Protein AF-A0A5C7P0Y1-F1 (afdb_monomer_lite)

Radius of gyration: 33.65 Å; chains: 1; bounding box: 79×61×98 Å

Secondary structure (DSSP, 8-state):
--TTTTSS--S-HHHHHHHHHHHHHHHHHHTTS-PPTTHHHHHHHHHGGGHHHHHHHHHHHHS----S----PPPPPPPPPPPPHHHHHHHHHHHHTT------SS---HHHHHHHHHHHHHTT--------HHHHHHHHHHHHHHHHHTT-------------------------TTSSHHHHHHHHHHHHHH-S-GGG--GGGS-HHHHHHHHHHHHHHHHHHHHH-S-GGG--GGGS-HHHHHHHHHHHHHHHHHHHHH-S-GGG--GGGS-HHHHHHHHHHHHHHHHHHHHH-S-GGG--GGGS-HHHHHHHHHHHHHHHT-

pLDDT: mean 73.37, std 21.4, range [29.55, 98.5]

Foldseek 3Di:
DPPPVPPPCPQDPVNVVLVVLVVVVVCVVCVPVPDPVCNVVVVCVVCVVCVVVVVVVVVVVPPDPPPDDDDDDDDDDDDDDDAAPLLLLQCVLLVVVVQQLDHSRRDDDPSVLRSQLVVCVVVVHDSPSDRDPVSSVVSVVVVVVVVVVVVDDDDDDDDDDDDDDDDDDDDDDDDDPPDPLVVVLVVLLVVLLVPSNVVSRDLVSHDPVSNVNSLVSVLVVLLVVLLVPPCVVSRPLVSYDPVSNVNSLVSVLVVLLVVLQVVPCVVSRDLVSYDPVSNVNSLVSVLVVLLVVLLVPPCPVSRDLVSYDPVSNVNSVVSVVVVVVD

Sequence (326 aa):
MEGAKAALNNYSDSDVDRFNAMVADYNSRCGSFRYRSGALESARRDVEPYRGQLQVEGRSRFVRSPSTGSLSAPAPAPARPAPDATVQAIQRKLNELGYDAGSADGLMGTKTSSAILAFQRDSGLSPDGRASADLLAKLNSAATSIATSNRSKPSRSELSFPNVGSPAPVALPSQNTQSSSSTRDAENFRTCISGDYPSLCKHNLLTPNEAAQVAAAERRANFQTCISGDYPSLCKHHLLTSNEATQVAAAERRANFQTCISGDYPSLCKHNLLTPSEATQVAAAERRANFQTCISGDYPSLCKHSLLNAEEAARVAEAERRARSR

Structure (mmCIF, N/CA/C/O backbone):
data_AF-A0A5C7P0Y1-F1
#
_entry.id   AF-A0A5C7P0Y1-F1
#
loop_
_atom_site.group_PDB
_atom_site.id
_atom_site.type_symbol
_atom_site.label_atom_id
_atom_site.label_alt_id
_atom_site.label_comp_id
_atom_site.label_asym_id
_atom_site.label_entity_id
_atom_site.label_seq_id
_atom_site.pdbx_PDB_ins_code
_atom_site.Cartn_x
_atom_site.Cartn_y
_atom_site.Cartn_z
_atom_site.occupancy
_atom_site.B_iso_or_equiv
_atom_site.auth_seq_id
_atom_site.auth_comp_id
_atom_site.auth_asym_id
_atom_site.auth_atom_id
_atom_site.pdbx_PDB_model_num
ATOM 1 N N . MET A 1 1 ? 12.475 -5.171 52.470 1.00 39.84 1 MET A N 1
ATOM 2 C CA . MET A 1 1 ? 13.361 -5.024 51.295 1.00 39.84 1 MET A CA 1
ATOM 3 C C . MET A 1 1 ? 12.502 -5.024 50.037 1.00 39.84 1 MET A C 1
ATOM 5 O O . MET A 1 1 ? 12.267 -6.069 49.450 1.00 39.84 1 MET A O 1
ATOM 9 N N . GLU A 1 2 ? 11.970 -3.856 49.675 1.00 41.47 2 GLU A N 1
ATOM 10 C CA . GLU A 1 2 ? 11.059 -3.652 48.533 1.00 41.47 2 GLU A CA 1
ATOM 11 C C . GLU A 1 2 ? 11.775 -3.396 47.192 1.00 41.47 2 GLU A C 1
ATOM 13 O O . GLU A 1 2 ? 11.127 -3.305 46.158 1.00 41.47 2 GLU A O 1
ATOM 18 N N . GLY A 1 3 ? 13.110 -3.324 47.165 1.00 36.69 3 GLY A N 1
ATOM 19 C CA . GLY A 1 3 ? 13.862 -2.923 45.967 1.00 36.69 3 GLY A CA 1
ATOM 20 C C . GLY A 1 3 ? 14.055 -3.997 44.885 1.00 36.69 3 GLY A C 1
ATOM 21 O O . GLY A 1 3 ? 14.458 -3.664 43.778 1.00 36.69 3 GLY A O 1
ATOM 22 N N . ALA A 1 4 ? 13.774 -5.276 45.164 1.00 37.19 4 ALA A N 1
ATOM 23 C CA . ALA A 1 4 ? 14.097 -6.379 44.243 1.00 37.19 4 ALA A CA 1
ATOM 24 C C . ALA A 1 4 ? 12.921 -6.848 43.361 1.00 37.19 4 ALA A C 1
ATOM 26 O O . ALA A 1 4 ? 13.127 -7.615 42.424 1.00 37.19 4 ALA A O 1
ATOM 27 N N . LYS A 1 5 ? 11.693 -6.372 43.615 1.00 35.91 5 LYS A N 1
ATOM 28 C CA . LYS A 1 5 ? 10.516 -6.693 42.783 1.00 35.91 5 LYS A CA 1
ATOM 29 C C . LYS A 1 5 ? 10.527 -5.973 41.427 1.00 35.91 5 LYS A C 1
ATOM 31 O O . LYS A 1 5 ? 9.889 -6.444 40.495 1.00 35.91 5 LYS A O 1
ATOM 36 N N . ALA A 1 6 ? 11.270 -4.871 41.309 1.00 36.69 6 ALA A N 1
ATOM 37 C CA . ALA A 1 6 ? 11.279 -4.011 40.125 1.00 36.69 6 ALA A CA 1
ATOM 38 C C . ALA A 1 6 ? 12.304 -4.410 39.042 1.00 36.69 6 ALA A C 1
ATOM 40 O O . ALA A 1 6 ? 12.283 -3.835 37.963 1.00 36.69 6 ALA A O 1
ATOM 41 N N . ALA A 1 7 ? 13.198 -5.374 39.299 1.00 39.84 7 ALA A N 1
ATOM 42 C CA . ALA A 1 7 ? 14.328 -5.659 38.402 1.00 39.84 7 ALA A CA 1
ATOM 43 C C . ALA A 1 7 ? 14.262 -7.015 37.668 1.00 39.84 7 ALA A C 1
ATOM 45 O O . ALA A 1 7 ? 15.112 -7.283 36.823 1.00 39.84 7 ALA A O 1
ATOM 46 N N . LEU A 1 8 ? 13.277 -7.875 37.965 1.00 42.25 8 LEU A N 1
ATOM 47 C CA . LEU A 1 8 ? 13.172 -9.229 37.386 1.00 42.25 8 LEU A CA 1
ATOM 48 C C . LEU A 1 8 ? 12.006 -9.430 36.405 1.00 42.25 8 LEU A C 1
ATOM 50 O O . LEU A 1 8 ? 11.985 -10.443 35.717 1.00 42.25 8 LEU A O 1
ATOM 54 N N . ASN A 1 9 ? 11.115 -8.447 36.256 1.00 40.16 9 ASN A N 1
ATOM 55 C CA . ASN A 1 9 ? 10.092 -8.406 35.208 1.00 40.16 9 ASN A CA 1
ATOM 56 C C . ASN A 1 9 ? 10.184 -7.065 34.476 1.00 40.16 9 ASN A C 1
ATOM 58 O O . ASN A 1 9 ? 9.380 -6.167 34.690 1.00 40.16 9 ASN A O 1
ATOM 62 N N . ASN A 1 10 ? 11.188 -6.927 33.609 1.00 41.56 10 ASN A N 1
ATOM 63 C CA . ASN A 1 10 ? 11.285 -5.782 32.695 1.00 41.56 10 ASN A CA 1
ATOM 64 C C . ASN A 1 10 ? 10.446 -5.960 31.418 1.00 41.56 10 ASN A C 1
ATOM 66 O O . ASN A 1 10 ? 10.662 -5.266 30.429 1.00 41.56 10 ASN A O 1
ATOM 70 N N . TYR A 1 11 ? 9.479 -6.874 31.441 1.00 41.75 11 TYR A N 1
ATOM 71 C CA . TYR A 1 11 ? 8.297 -6.736 30.610 1.00 41.75 11 TYR A CA 1
ATOM 72 C C . TYR A 1 11 ? 7.195 -6.260 31.542 1.00 41.75 11 TYR A C 1
ATOM 74 O O . TYR A 1 11 ? 6.874 -6.955 32.506 1.00 41.75 11 TYR A O 1
ATOM 82 N N . SER A 1 12 ? 6.651 -5.069 31.289 1.00 44.78 12 SER A N 1
ATOM 83 C CA . SER A 1 12 ? 5.375 -4.715 31.898 1.00 44.78 12 SER A CA 1
ATOM 84 C C . SER A 1 12 ? 4.384 -5.816 31.518 1.00 44.78 12 SER A C 1
ATOM 86 O O . SER A 1 12 ? 4.379 -6.241 30.361 1.00 44.78 12 SER A O 1
ATOM 88 N N . ASP A 1 13 ? 3.549 -6.289 32.445 1.00 47.31 13 ASP A N 1
ATOM 89 C CA . ASP A 1 13 ? 2.465 -7.233 32.119 1.00 47.31 13 ASP A CA 1
ATOM 90 C C . ASP A 1 13 ? 1.646 -6.700 30.922 1.00 47.31 13 ASP A C 1
ATOM 92 O O . ASP A 1 13 ? 1.273 -7.454 30.027 1.00 47.31 13 ASP A O 1
ATOM 96 N N . SER A 1 14 ? 1.531 -5.368 30.806 1.00 44.19 14 SER A N 1
ATOM 97 C CA . SER A 1 14 ? 0.943 -4.692 29.647 1.00 44.19 14 SER A CA 1
ATOM 98 C C . SER A 1 14 ? 1.699 -4.894 28.331 1.00 44.19 14 SER A C 1
ATOM 100 O O . SER A 1 14 ? 1.069 -4.902 27.285 1.00 44.19 14 SER A O 1
ATOM 102 N N . ASP A 1 15 ? 3.027 -5.018 28.337 1.00 40.16 15 ASP A N 1
ATOM 103 C CA . ASP A 1 15 ? 3.841 -5.240 27.133 1.00 40.16 15 ASP A CA 1
ATOM 104 C C . ASP A 1 15 ? 3.735 -6.688 26.643 1.00 40.16 15 ASP A C 1
ATOM 106 O O . ASP A 1 15 ? 3.740 -6.938 25.435 1.00 40.16 15 ASP A O 1
ATOM 110 N N . VAL A 1 16 ? 3.593 -7.639 27.571 1.00 47.91 16 VAL A N 1
ATOM 111 C CA . VAL A 1 16 ? 3.328 -9.049 27.254 1.00 47.91 16 VAL A CA 1
ATOM 112 C C . VAL A 1 16 ? 1.905 -9.215 26.727 1.00 47.91 16 VAL A C 1
ATOM 114 O O . VAL A 1 16 ? 1.711 -9.843 25.685 1.00 47.91 16 VAL A O 1
ATOM 117 N N . ASP A 1 17 ? 0.924 -8.594 27.380 1.00 47.97 17 ASP A N 1
ATOM 118 C CA . ASP A 1 17 ? -0.467 -8.563 26.919 1.00 47.97 17 ASP A CA 1
ATOM 119 C C . ASP A 1 17 ? -0.583 -7.877 25.552 1.00 47.97 17 ASP A C 1
ATOM 121 O O . ASP A 1 17 ? -1.250 -8.387 24.651 1.00 47.97 17 ASP A O 1
ATOM 125 N N . ARG A 1 18 ? 0.157 -6.782 25.341 1.00 47.03 18 ARG A N 1
ATOM 126 C CA . ARG A 1 18 ? 0.281 -6.081 24.056 1.00 47.03 18 ARG A CA 1
ATOM 127 C C . ARG A 1 18 ? 0.883 -6.969 22.970 1.00 47.03 18 ARG A C 1
ATOM 129 O O . ARG A 1 18 ? 0.364 -6.999 21.856 1.00 47.03 18 ARG A O 1
ATOM 136 N N . PHE A 1 19 ? 1.953 -7.706 23.267 1.00 52.69 19 PHE A N 1
ATOM 137 C CA . PHE A 1 19 ? 2.551 -8.645 22.316 1.00 52.69 19 PHE A CA 1
ATOM 138 C C . PHE A 1 19 ? 1.577 -9.771 21.953 1.00 52.69 19 PHE A C 1
ATOM 140 O O . PHE A 1 19 ? 1.364 -10.053 20.774 1.00 52.69 19 PHE A O 1
ATOM 147 N N . ASN A 1 20 ? 0.927 -10.368 22.950 1.00 54.00 20 ASN A N 1
ATOM 148 C CA . ASN A 1 20 ? -0.022 -11.457 22.742 1.00 54.00 20 ASN A CA 1
ATOM 149 C C . ASN A 1 20 ? -1.279 -10.999 21.989 1.00 54.00 20 ASN A C 1
ATOM 151 O O . ASN A 1 20 ? -1.767 -11.730 21.128 1.00 54.00 20 ASN A O 1
ATOM 155 N N . ALA A 1 21 ? -1.763 -9.781 22.241 1.00 51.19 21 ALA A N 1
ATOM 156 C CA . ALA A 1 21 ? -2.868 -9.181 21.499 1.00 51.19 21 ALA A CA 1
ATOM 157 C C . ALA A 1 21 ? -2.499 -8.916 20.029 1.00 51.19 21 ALA A C 1
ATOM 159 O O . ALA A 1 21 ? -3.284 -9.246 19.142 1.00 51.19 21 ALA A O 1
ATOM 160 N N . MET A 1 22 ? -1.289 -8.410 19.748 1.00 53.12 22 MET A N 1
ATOM 161 C CA . MET A 1 22 ? -0.796 -8.243 18.370 1.00 53.12 22 MET A CA 1
ATOM 162 C C . MET A 1 22 ? -0.675 -9.584 17.636 1.00 53.12 22 MET A C 1
ATOM 164 O O . MET A 1 22 ? -1.054 -9.693 16.471 1.00 53.12 22 MET A O 1
ATOM 168 N N . VAL A 1 23 ? -0.182 -10.622 18.317 1.00 60.75 23 VAL A N 1
ATOM 169 C CA . VAL A 1 23 ? -0.092 -11.979 17.759 1.00 60.75 23 VAL A CA 1
ATOM 170 C C . VAL A 1 23 ? -1.484 -12.563 17.502 1.00 60.75 23 VAL A C 1
ATOM 172 O O . VAL A 1 23 ? -1.702 -13.185 16.464 1.00 60.75 23 VAL A O 1
ATOM 175 N N . ALA A 1 24 ? -2.443 -12.349 18.405 1.00 55.38 24 ALA A N 1
ATOM 176 C CA . ALA A 1 24 ? -3.821 -12.799 18.234 1.00 55.38 24 ALA A CA 1
ATOM 177 C C . ALA A 1 24 ? -4.530 -12.080 17.072 1.00 55.38 24 ALA A C 1
ATOM 179 O O . ALA A 1 24 ? -5.175 -12.748 16.265 1.00 55.38 24 ALA A O 1
ATOM 180 N N . ASP A 1 25 ? -4.362 -10.758 16.935 1.00 52.97 25 ASP A N 1
ATOM 181 C CA . ASP A 1 25 ? -4.873 -9.982 15.794 1.00 52.97 25 ASP A CA 1
ATOM 182 C C . ASP A 1 25 ? -4.285 -10.497 14.476 1.00 52.97 25 ASP A C 1
ATOM 184 O O . ASP A 1 25 ? -5.031 -10.858 13.560 1.00 52.97 25 ASP A O 1
ATOM 188 N N . TYR A 1 26 ? -2.957 -10.632 14.410 1.00 59.91 26 TYR A N 1
ATOM 189 C CA . TYR A 1 26 ? -2.261 -11.178 13.248 1.00 59.91 26 TYR A CA 1
ATOM 190 C C . TYR A 1 26 ? -2.783 -12.575 12.881 1.00 59.91 26 TYR A C 1
ATOM 192 O O . TYR A 1 26 ? -3.159 -12.818 11.735 1.00 59.91 26 TYR A O 1
ATOM 200 N N . ASN A 1 27 ? -2.898 -13.477 13.859 1.00 58.44 27 ASN A N 1
ATOM 201 C CA . ASN A 1 27 ? -3.408 -14.832 13.648 1.00 58.44 27 ASN A CA 1
ATOM 202 C C . ASN A 1 27 ? -4.880 -14.849 13.212 1.00 58.44 27 ASN A C 1
ATOM 204 O O . ASN A 1 27 ? -5.247 -15.658 12.361 1.00 58.44 27 ASN A O 1
ATOM 208 N N . SER A 1 28 ? -5.719 -13.950 13.736 1.00 60.22 28 SER A N 1
ATOM 209 C CA . SER A 1 28 ? -7.127 -13.837 13.331 1.00 60.22 28 SER A CA 1
ATOM 210 C C . SER A 1 28 ? -7.269 -13.399 11.868 1.00 60.22 28 SER A C 1
ATOM 212 O O . SER A 1 28 ? -8.116 -13.913 11.138 1.00 60.22 28 SER A O 1
ATOM 214 N N . ARG A 1 29 ? -6.372 -12.520 11.407 1.00 58.44 29 ARG A N 1
ATOM 215 C CA . ARG A 1 29 ? -6.322 -12.007 10.031 1.00 58.44 29 ARG A CA 1
ATOM 216 C C . ARG A 1 29 ? -5.666 -12.987 9.061 1.00 58.44 29 ARG A C 1
ATOM 218 O O . ARG A 1 29 ? -6.045 -13.048 7.895 1.00 58.44 29 ARG A O 1
ATOM 225 N N . CYS A 1 30 ? -4.722 -13.794 9.538 1.00 53.97 30 CYS A N 1
ATOM 226 C CA . CYS A 1 30 ? -4.142 -14.903 8.783 1.00 53.97 30 CYS A CA 1
ATOM 227 C C . CYS A 1 30 ? -5.030 -16.158 8.770 1.00 53.97 30 CYS A C 1
ATOM 229 O O . CYS A 1 30 ? -4.814 -17.028 7.931 1.00 53.97 30 CYS A O 1
ATOM 231 N N . GLY A 1 31 ? -6.048 -16.255 9.632 1.00 50.56 31 GLY A N 1
ATOM 232 C CA . GLY A 1 31 ? -6.969 -17.397 9.688 1.00 50.56 31 GLY A CA 1
ATOM 233 C C . GLY A 1 31 ? -7.805 -17.598 8.416 1.00 50.56 31 GLY A C 1
ATOM 234 O O . GLY A 1 31 ? -8.231 -18.717 8.135 1.00 50.56 31 GLY A O 1
ATOM 235 N N . SER A 1 32 ? -7.998 -16.546 7.608 1.00 47.28 32 SER A N 1
ATOM 236 C CA . SER A 1 32 ? -8.664 -16.620 6.298 1.00 47.28 32 SER A CA 1
ATOM 237 C C . SER A 1 32 ? -7.714 -16.927 5.137 1.00 47.28 32 SER A C 1
ATOM 239 O O . SER A 1 32 ? -8.175 -17.254 4.041 1.00 47.28 32 SER A O 1
ATOM 241 N N . PHE A 1 33 ? -6.395 -16.843 5.343 1.00 45.28 33 PHE A N 1
ATOM 242 C CA . PHE A 1 33 ? -5.435 -17.331 4.361 1.00 45.28 33 PHE A CA 1
ATOM 243 C C . PHE A 1 33 ? -5.471 -18.855 4.401 1.00 45.28 33 PHE A C 1
ATOM 245 O O . PHE A 1 33 ? -4.914 -19.495 5.291 1.00 45.28 33 PHE A O 1
ATOM 252 N N . ARG A 1 34 ? -6.150 -19.458 3.419 1.00 48.16 34 ARG A N 1
ATOM 253 C CA . ARG A 1 34 ? -6.059 -20.896 3.161 1.00 48.16 34 ARG A CA 1
ATOM 254 C C . ARG A 1 34 ? -4.640 -21.232 2.716 1.00 48.16 34 ARG A C 1
ATOM 256 O O . ARG A 1 34 ? -4.348 -21.341 1.528 1.00 48.16 34 ARG A O 1
ATOM 263 N N . TYR A 1 35 ? -3.753 -21.407 3.686 1.00 51.00 35 TYR A N 1
ATOM 264 C CA . TYR A 1 35 ? -2.530 -22.166 3.514 1.00 51.00 35 TYR A CA 1
ATOM 265 C C . TYR A 1 35 ? -2.917 -23.496 2.861 1.00 51.00 35 TYR A C 1
ATOM 267 O O . TYR A 1 35 ? -3.795 -24.200 3.367 1.00 51.00 35 TYR A O 1
ATOM 275 N N . ARG A 1 36 ? -2.325 -23.822 1.701 1.00 52.50 36 ARG A N 1
ATOM 276 C CA . ARG A 1 36 ? -2.505 -25.153 1.095 1.00 52.50 36 ARG A CA 1
ATOM 277 C C . ARG A 1 36 ? -2.233 -26.190 2.184 1.00 52.50 36 ARG A C 1
ATOM 279 O O . ARG A 1 36 ? -1.336 -25.978 3.002 1.00 52.50 36 ARG A O 1
ATOM 286 N N . SER A 1 37 ? -2.996 -27.280 2.220 1.00 51.81 37 SER A N 1
ATOM 287 C CA . SER A 1 37 ? -2.763 -28.368 3.175 1.00 51.81 37 SER A CA 1
ATOM 288 C C . SER A 1 37 ? -1.272 -28.733 3.189 1.00 51.81 37 SER A C 1
ATOM 290 O O . SER A 1 37 ? -0.722 -29.085 2.147 1.00 51.81 37 SER A O 1
ATOM 292 N N . GLY A 1 38 ? -0.615 -28.582 4.343 1.00 57.50 38 GLY A N 1
ATOM 293 C CA . GLY A 1 38 ? 0.825 -28.820 4.508 1.00 57.50 38 GLY A CA 1
ATOM 294 C C . GLY A 1 38 ? 1.732 -27.582 4.461 1.00 57.50 38 GLY A C 1
ATOM 295 O O . GLY A 1 38 ? 2.898 -27.699 4.817 1.00 57.50 38 GLY A O 1
ATOM 296 N N . ALA A 1 39 ? 1.243 -26.387 4.113 1.00 62.25 39 ALA A N 1
ATOM 297 C CA . ALA A 1 39 ? 2.086 -25.185 4.085 1.00 62.25 39 ALA A CA 1
ATOM 298 C C . ALA A 1 39 ? 2.501 -24.707 5.489 1.00 62.25 39 ALA A C 1
ATOM 300 O O . ALA A 1 39 ? 3.587 -24.161 5.633 1.00 62.25 39 ALA A O 1
ATOM 301 N N . LEU A 1 40 ? 1.700 -24.981 6.528 1.00 57.47 40 LEU A N 1
ATOM 302 C CA . LEU A 1 40 ? 2.109 -24.760 7.922 1.00 57.47 40 LEU A CA 1
ATOM 303 C C . LEU A 1 40 ? 3.267 -25.685 8.318 1.00 57.47 40 LEU A C 1
ATOM 305 O O . LEU A 1 40 ? 4.212 -25.241 8.960 1.00 57.47 40 LEU A O 1
ATOM 309 N N . GLU A 1 41 ? 3.234 -26.946 7.884 1.00 66.56 41 GLU A N 1
ATOM 310 C CA . GLU A 1 41 ? 4.322 -27.900 8.126 1.00 66.56 41 GLU A CA 1
ATOM 311 C C . GLU A 1 41 ? 5.560 -27.605 7.267 1.00 66.56 41 GLU A C 1
ATOM 313 O O . GLU A 1 41 ? 6.680 -27.834 7.714 1.00 66.56 41 GLU A O 1
ATOM 318 N N . SER A 1 42 ? 5.387 -27.044 6.065 1.00 64.19 42 SER A N 1
ATOM 319 C CA . SER A 1 42 ? 6.497 -26.518 5.257 1.00 64.19 42 SER A CA 1
ATOM 320 C C . SER A 1 42 ? 7.138 -25.313 5.936 1.00 64.19 42 SER A C 1
ATOM 322 O O . SER A 1 42 ? 8.325 -25.339 6.223 1.00 64.19 42 SER A O 1
ATOM 324 N N . ALA A 1 43 ? 6.342 -24.305 6.300 1.00 67.06 43 ALA A N 1
ATOM 325 C CA . ALA A 1 43 ? 6.833 -23.115 6.985 1.00 67.06 43 ALA A CA 1
ATOM 326 C C . ALA A 1 43 ? 7.506 -23.466 8.318 1.00 67.06 43 ALA A C 1
ATOM 328 O O . ALA A 1 43 ? 8.565 -22.931 8.633 1.00 67.06 43 ALA A O 1
ATOM 329 N N . ARG A 1 44 ? 6.940 -24.409 9.086 1.00 72.56 44 ARG A N 1
ATOM 330 C CA . ARG A 1 44 ? 7.578 -24.923 10.301 1.00 72.56 44 ARG A CA 1
ATOM 331 C C . ARG A 1 44 ? 8.915 -25.576 9.970 1.00 72.56 44 ARG A C 1
ATOM 333 O O . ARG A 1 44 ? 9.898 -25.215 10.594 1.00 72.56 44 ARG A O 1
ATOM 340 N N . ARG A 1 45 ? 8.981 -26.477 8.987 1.00 76.19 45 ARG A N 1
ATOM 341 C CA . ARG A 1 45 ? 10.233 -27.132 8.566 1.00 76.19 45 ARG A CA 1
ATOM 342 C C . ARG A 1 45 ? 11.314 -26.131 8.156 1.00 76.19 45 ARG A C 1
ATOM 344 O O . ARG A 1 45 ? 12.473 -26.338 8.498 1.00 76.19 45 ARG A O 1
ATOM 351 N N . ASP A 1 46 ? 10.927 -25.063 7.471 1.00 67.44 46 ASP A N 1
ATOM 352 C CA . ASP A 1 46 ? 11.854 -24.061 6.945 1.00 67.44 46 ASP A CA 1
ATOM 353 C C . ASP A 1 46 ? 12.342 -23.102 8.044 1.00 67.44 46 ASP A C 1
ATOM 355 O O . ASP A 1 46 ? 13.488 -22.664 8.020 1.00 67.44 46 ASP A O 1
ATOM 359 N N . VAL A 1 47 ? 11.500 -22.800 9.039 1.00 72.50 47 VAL A N 1
ATOM 360 C CA . VAL A 1 47 ? 11.811 -21.858 10.131 1.00 72.50 47 VAL A CA 1
ATOM 361 C C . VAL A 1 47 ? 12.447 -22.546 11.343 1.00 72.50 47 VAL A C 1
ATOM 363 O O . VAL A 1 47 ? 13.272 -21.937 12.028 1.00 72.50 47 VAL A O 1
ATOM 366 N N . GLU A 1 48 ? 12.094 -23.806 11.627 1.00 80.19 48 GLU A N 1
ATOM 367 C CA . GLU A 1 48 ? 12.521 -24.545 12.827 1.00 80.19 48 GLU A CA 1
ATOM 368 C C . GLU A 1 48 ? 14.042 -24.511 13.054 1.00 80.19 48 GLU A C 1
ATOM 370 O O . GLU A 1 48 ? 14.446 -24.181 14.176 1.00 80.19 48 GLU A O 1
ATOM 375 N N . PRO A 1 49 ? 14.889 -24.749 12.028 1.00 89.06 49 PRO A N 1
ATOM 376 C CA . PRO A 1 49 ? 16.343 -24.748 12.190 1.00 89.06 49 PRO A CA 1
ATOM 377 C C . PRO A 1 49 ? 16.907 -23.377 12.583 1.00 89.06 49 PRO A C 1
ATOM 379 O O . PRO A 1 49 ? 17.925 -23.296 13.266 1.00 89.06 49 PRO A O 1
ATOM 382 N N . TYR A 1 50 ? 16.237 -22.295 12.180 1.00 76.25 50 TYR A N 1
ATOM 383 C CA . TYR A 1 50 ? 16.697 -20.918 12.373 1.00 76.25 50 TYR A CA 1
ATOM 384 C C . TYR A 1 50 ? 16.018 -20.210 13.543 1.00 76.25 50 TYR A C 1
ATOM 386 O O . TYR A 1 50 ? 16.350 -19.061 13.837 1.00 76.25 50 TYR A O 1
ATOM 394 N N . ARG A 1 51 ? 15.095 -20.871 14.255 1.00 78.81 51 ARG A N 1
ATOM 395 C CA . ARG A 1 51 ? 14.317 -20.264 15.351 1.00 78.81 51 ARG A CA 1
ATOM 396 C C . ARG A 1 51 ? 15.191 -19.527 16.362 1.00 78.81 51 ARG A C 1
ATOM 398 O O . ARG A 1 51 ? 14.850 -18.417 16.755 1.00 78.81 51 ARG A O 1
ATOM 405 N N . GLY A 1 52 ? 16.313 -20.122 16.769 1.00 79.75 52 GLY A N 1
ATOM 406 C CA . GLY A 1 52 ? 17.236 -19.491 17.714 1.00 79.75 52 GLY A CA 1
ATOM 407 C C . GLY A 1 52 ? 17.863 -18.206 17.164 1.00 79.75 52 GLY A C 1
ATOM 408 O O . GLY A 1 52 ? 17.927 -17.206 17.873 1.00 79.75 52 GLY A O 1
ATOM 409 N N . GLN A 1 53 ? 18.262 -18.200 15.890 1.00 71.50 53 GLN A N 1
ATOM 410 C CA . GLN A 1 53 ? 18.844 -17.026 15.230 1.00 71.50 53 GLN A CA 1
ATOM 411 C C . GLN A 1 53 ? 17.808 -15.914 15.075 1.00 71.50 53 GLN A C 1
ATOM 413 O O . GLN A 1 53 ? 18.079 -14.780 15.452 1.00 71.50 53 GLN A O 1
ATOM 418 N N . LEU A 1 54 ? 16.596 -16.254 14.632 1.00 64.56 54 LEU A N 1
ATOM 419 C CA . LEU A 1 54 ? 15.487 -15.307 14.498 1.00 64.56 54 LEU A CA 1
ATOM 420 C C . LEU A 1 54 ? 15.091 -14.693 15.849 1.00 64.56 54 LEU A C 1
ATOM 422 O O . LEU A 1 54 ? 14.801 -13.501 15.929 1.00 64.56 54 LEU A O 1
ATOM 426 N N . GLN A 1 55 ? 15.122 -15.475 16.933 1.00 72.12 55 GLN A N 1
ATOM 427 C CA . GLN A 1 55 ? 14.896 -14.966 18.289 1.00 72.12 55 GLN A CA 1
ATOM 428 C C . GLN A 1 55 ? 16.000 -14.003 18.739 1.00 72.12 55 GLN A C 1
ATOM 430 O O . GLN A 1 55 ? 15.701 -12.965 19.327 1.00 72.12 55 GLN A O 1
ATOM 435 N N . VAL A 1 56 ? 17.268 -14.325 18.478 1.00 71.81 56 VAL A N 1
ATOM 436 C CA . VAL A 1 56 ? 18.408 -13.456 18.814 1.00 71.81 56 VAL A CA 1
ATOM 437 C C . VAL A 1 56 ? 18.372 -12.166 17.997 1.00 71.81 56 VAL A C 1
ATOM 439 O O . VAL A 1 56 ? 18.503 -11.080 18.558 1.00 71.81 56 VAL A O 1
ATOM 442 N N . GLU A 1 57 ? 18.130 -12.271 16.693 1.00 71.75 57 GLU A N 1
ATOM 443 C CA . GLU A 1 57 ? 18.027 -11.133 15.788 1.00 71.75 57 GLU A CA 1
ATOM 444 C C . GLU A 1 57 ? 16.853 -10.228 16.180 1.00 71.75 57 GLU A C 1
ATOM 446 O O . GLU A 1 57 ? 17.031 -9.023 16.359 1.00 71.75 57 GLU A O 1
ATOM 451 N N . GLY A 1 58 ? 15.674 -10.803 16.435 1.00 63.06 58 GLY A N 1
ATOM 452 C CA . GLY A 1 58 ? 14.524 -10.065 16.953 1.00 63.06 58 GLY A CA 1
ATOM 453 C C . GLY A 1 58 ? 14.846 -9.337 18.260 1.00 63.06 58 GLY A C 1
ATOM 454 O O . GLY A 1 58 ? 14.575 -8.146 18.384 1.00 63.06 58 GLY A O 1
ATOM 455 N N . ARG A 1 59 ? 15.517 -10.000 19.213 1.00 68.19 59 ARG A N 1
ATOM 456 C CA . ARG A 1 59 ? 15.959 -9.360 20.466 1.00 68.19 59 ARG A CA 1
ATOM 457 C C . ARG A 1 59 ? 16.916 -8.196 20.206 1.00 68.19 59 ARG A C 1
ATOM 459 O O . ARG A 1 59 ? 16.730 -7.138 20.794 1.00 68.19 59 ARG A O 1
ATOM 466 N N . SER A 1 60 ? 17.888 -8.347 19.305 1.00 64.12 60 SER A N 1
ATOM 467 C CA . SER A 1 60 ? 18.840 -7.274 18.972 1.00 64.12 60 SER A CA 1
ATOM 468 C C . SER A 1 60 ? 18.198 -6.060 18.293 1.00 64.12 60 SER A C 1
ATOM 470 O O . SER A 1 60 ? 18.646 -4.941 18.517 1.00 64.12 60 SER A O 1
ATOM 472 N N . ARG A 1 61 ? 17.120 -6.251 17.520 1.00 62.72 61 ARG A N 1
ATOM 473 C CA . ARG A 1 61 ? 16.387 -5.157 16.859 1.00 62.72 61 ARG A CA 1
ATOM 474 C C . ARG A 1 61 ? 15.497 -4.361 17.823 1.00 62.72 61 ARG A C 1
ATOM 476 O O . ARG A 1 61 ? 15.190 -3.207 17.543 1.00 62.72 61 ARG A O 1
ATOM 483 N N . PHE A 1 62 ? 15.097 -4.961 18.948 1.00 48.78 62 PHE A N 1
ATOM 484 C CA . PHE A 1 62 ? 14.242 -4.337 19.967 1.00 48.78 62 PHE A CA 1
ATOM 485 C C . PHE A 1 62 ? 14.996 -3.837 21.210 1.00 48.78 62 PHE A C 1
ATOM 487 O O . PHE A 1 62 ? 14.456 -3.022 21.960 1.00 48.78 62 PHE A O 1
ATOM 494 N N . VAL A 1 63 ? 16.249 -4.251 21.428 1.00 52.94 63 VAL A N 1
ATOM 495 C CA . VAL A 1 63 ? 17.136 -3.574 22.383 1.00 52.94 63 VAL A CA 1
ATOM 496 C C . VAL A 1 63 ? 17.561 -2.251 21.751 1.00 52.94 63 VAL A C 1
ATOM 498 O O . VAL A 1 63 ? 18.472 -2.189 20.933 1.00 52.94 63 VAL A O 1
ATOM 501 N N . ARG A 1 64 ? 16.849 -1.182 22.116 1.00 45.06 64 ARG A N 1
ATOM 502 C CA . ARG A 1 64 ? 17.193 0.207 21.799 1.00 45.06 64 ARG A CA 1
ATOM 503 C C . ARG A 1 64 ? 18.686 0.416 22.074 1.00 45.06 64 ARG A C 1
ATOM 505 O O . ARG A 1 64 ? 19.113 0.229 23.213 1.00 45.06 64 ARG A O 1
ATOM 512 N N . SER A 1 65 ? 19.458 0.780 21.046 1.00 40.16 65 SER A N 1
ATOM 513 C CA . SER A 1 65 ? 20.871 1.147 21.183 1.00 40.16 65 SER A CA 1
ATOM 514 C C . SER A 1 65 ? 21.038 2.093 22.374 1.00 40.16 65 SER A C 1
ATOM 516 O O . SER A 1 65 ? 20.444 3.177 22.355 1.00 40.16 65 SER A O 1
ATOM 518 N N . PRO A 1 66 ? 21.808 1.728 23.413 1.00 42.59 66 PRO A N 1
ATOM 519 C CA . PRO A 1 66 ? 22.171 2.678 24.441 1.00 42.59 66 PRO A CA 1
ATOM 520 C C . PRO A 1 66 ? 23.131 3.669 23.796 1.00 42.59 66 PRO A C 1
ATOM 522 O O . PRO A 1 66 ? 24.238 3.315 23.385 1.00 42.59 66 PRO A O 1
ATOM 525 N N . SER A 1 67 ? 22.685 4.913 23.673 1.00 43.62 67 SER A N 1
ATOM 526 C CA . SER A 1 67 ? 23.562 6.050 23.457 1.00 43.62 67 SER A CA 1
ATOM 527 C C . SER A 1 67 ? 24.703 5.980 24.477 1.00 43.62 67 SER A C 1
ATOM 529 O O . SER A 1 67 ? 24.461 5.979 25.679 1.00 43.62 67 SER A O 1
ATOM 531 N N . THR A 1 68 ? 25.923 5.844 23.961 1.00 44.62 68 THR A N 1
ATOM 532 C CA . THR A 1 68 ? 27.227 6.180 24.556 1.00 44.62 68 THR A CA 1
ATOM 533 C C . THR A 1 68 ? 27.251 6.509 26.058 1.00 44.62 68 THR A C 1
ATOM 535 O O . THR A 1 68 ? 26.825 7.591 26.460 1.00 44.62 68 THR A O 1
ATOM 538 N N . GLY A 1 69 ? 27.883 5.651 26.870 1.00 38.19 69 GLY A N 1
ATOM 539 C CA . GLY A 1 69 ? 28.247 6.021 28.242 1.00 38.19 69 GLY A CA 1
ATOM 540 C C . GLY A 1 69 ? 28.830 4.909 29.120 1.00 38.19 69 GLY A C 1
ATOM 541 O O . GLY A 1 69 ? 28.118 4.370 29.949 1.00 38.19 69 GLY A O 1
ATOM 542 N N . SER A 1 70 ? 30.141 4.675 28.978 1.00 35.88 70 SER A N 1
ATOM 543 C CA . SER A 1 70 ? 31.109 4.193 29.990 1.00 35.88 70 SER A CA 1
ATOM 544 C C . SER A 1 70 ? 30.969 2.805 30.659 1.00 35.88 70 SER A C 1
ATOM 546 O O . SER A 1 70 ? 29.901 2.313 30.996 1.00 35.88 70 SER A O 1
ATOM 548 N N . LEU A 1 71 ? 32.137 2.188 30.862 1.00 42.78 71 LEU A N 1
ATOM 549 C CA . LEU A 1 71 ? 32.408 0.802 31.253 1.00 42.78 71 LEU A CA 1
ATOM 550 C C . LEU A 1 71 ? 32.180 0.530 32.753 1.00 42.78 71 LEU A C 1
ATOM 552 O O . LEU A 1 71 ? 32.756 1.205 33.604 1.00 42.78 71 LEU A O 1
ATOM 556 N N . SER A 1 72 ? 31.467 -0.552 33.080 1.00 37.28 72 SER A N 1
ATOM 557 C CA . SER A 1 72 ? 31.742 -1.388 34.262 1.00 37.28 72 SER A CA 1
ATOM 558 C C . SER A 1 72 ? 31.243 -2.822 34.039 1.00 37.28 72 SER A C 1
ATOM 560 O O . SER A 1 72 ? 30.255 -3.045 33.344 1.00 37.28 72 SER A O 1
ATOM 562 N N . ALA A 1 73 ? 32.002 -3.783 34.571 1.00 45.28 73 ALA A N 1
ATOM 563 C CA . ALA A 1 73 ? 31.941 -5.222 34.300 1.00 45.28 73 ALA A CA 1
ATOM 564 C C . ALA A 1 73 ? 30.554 -5.880 34.523 1.00 45.28 73 ALA A C 1
ATOM 566 O O . ALA A 1 73 ? 29.776 -5.405 35.352 1.00 45.28 73 ALA A O 1
ATOM 567 N N . PRO A 1 74 ? 30.244 -6.994 33.823 1.00 38.88 74 PRO A N 1
ATOM 568 C CA . PRO A 1 74 ? 28.938 -7.642 33.902 1.00 38.88 74 PRO A CA 1
ATOM 569 C C . PRO A 1 74 ? 28.717 -8.338 35.253 1.00 38.88 74 PRO A C 1
ATOM 571 O O . PRO A 1 74 ? 29.532 -9.145 35.700 1.00 38.88 74 PRO A O 1
ATOM 574 N N . ALA A 1 75 ? 27.574 -8.046 35.875 1.00 44.53 75 ALA A N 1
ATOM 575 C CA . ALA A 1 75 ? 27.041 -8.792 37.011 1.00 44.53 75 ALA A CA 1
ATOM 576 C C . ALA A 1 75 ? 26.683 -10.244 36.605 1.00 44.53 75 ALA A C 1
ATOM 578 O O . ALA A 1 75 ? 26.342 -10.485 35.442 1.00 44.53 75 ALA A O 1
ATOM 579 N N . PRO A 1 76 ? 26.743 -11.221 37.532 1.00 39.75 76 PRO A N 1
ATOM 580 C CA . PRO A 1 76 ? 26.449 -12.622 37.233 1.00 39.75 76 PRO A CA 1
ATOM 581 C C . PRO A 1 76 ? 24.990 -12.819 36.794 1.00 39.75 76 PRO A C 1
ATOM 583 O O . PRO A 1 76 ? 24.078 -12.159 37.292 1.00 39.75 76 PRO A O 1
ATOM 586 N N . ALA A 1 77 ? 24.782 -13.745 35.853 1.00 43.00 77 ALA A N 1
ATOM 587 C CA . ALA A 1 77 ? 23.471 -14.082 35.303 1.00 43.00 77 ALA A CA 1
ATOM 588 C C . ALA A 1 77 ? 22.466 -14.498 36.403 1.00 43.00 77 ALA A C 1
ATOM 590 O O . ALA A 1 77 ? 22.852 -15.199 37.343 1.00 43.00 77 ALA A O 1
ATOM 591 N N . PRO A 1 78 ? 21.176 -14.121 36.292 1.00 36.00 78 PRO A N 1
ATOM 592 C CA . PRO A 1 78 ? 20.163 -14.521 37.261 1.00 36.00 78 PRO A CA 1
ATOM 593 C C . PRO A 1 78 ? 19.933 -16.039 37.213 1.00 36.00 78 PRO A C 1
ATOM 595 O O . PRO A 1 78 ? 19.803 -16.636 36.142 1.00 36.00 78 PRO A O 1
ATOM 598 N N . ALA A 1 79 ? 19.891 -16.663 38.390 1.00 42.34 79 ALA A N 1
ATOM 599 C CA . ALA A 1 79 ? 19.605 -18.084 38.553 1.00 42.34 79 ALA A CA 1
ATOM 600 C C . ALA A 1 79 ? 18.178 -18.440 38.085 1.00 42.34 79 ALA A C 1
ATOM 602 O O . ALA A 1 79 ? 17.269 -17.611 38.140 1.00 42.34 79 ALA A O 1
ATOM 603 N N . ARG A 1 80 ? 17.989 -19.692 37.634 1.00 41.59 80 ARG A N 1
ATOM 604 C CA . ARG A 1 80 ? 16.687 -20.274 37.247 1.00 41.59 80 ARG A CA 1
ATOM 605 C C . ARG A 1 80 ? 15.600 -19.985 38.306 1.00 41.59 80 ARG A C 1
ATOM 607 O O . ARG A 1 80 ? 15.914 -20.070 39.494 1.00 41.59 80 ARG A O 1
ATOM 614 N N . PRO A 1 81 ? 14.336 -19.732 37.906 1.00 48.41 81 PRO A N 1
ATOM 615 C CA . PRO A 1 81 ? 13.230 -19.579 38.850 1.00 48.41 81 PRO A CA 1
ATOM 616 C C . PRO A 1 81 ? 13.109 -20.817 39.740 1.00 48.41 81 PRO A C 1
ATOM 618 O O . PRO A 1 81 ? 13.125 -21.946 39.241 1.00 48.41 81 PRO A O 1
ATOM 621 N N . ALA A 1 82 ? 13.003 -20.607 41.049 1.00 50.75 82 ALA A N 1
ATOM 622 C CA . ALA A 1 82 ? 12.734 -21.686 41.985 1.00 50.75 82 ALA A CA 1
ATOM 623 C C . ALA A 1 82 ? 11.268 -22.152 41.845 1.00 50.75 82 ALA A C 1
ATOM 625 O O . ALA A 1 82 ? 10.395 -21.308 41.628 1.00 50.75 82 ALA A O 1
ATOM 626 N N . PRO A 1 83 ? 10.982 -23.460 41.977 1.00 62.62 83 PRO A N 1
ATOM 627 C CA . PRO A 1 83 ? 9.618 -23.983 42.041 1.00 62.62 83 PRO A CA 1
ATOM 628 C C . PRO A 1 83 ? 8.783 -23.304 43.137 1.00 62.62 83 PRO A C 1
ATOM 630 O O . PRO A 1 83 ? 9.225 -23.211 44.283 1.00 62.62 83 PRO A O 1
ATOM 633 N N . ASP A 1 84 ? 7.564 -22.876 42.805 1.00 76.69 84 ASP A N 1
ATOM 634 C CA . ASP A 1 84 ? 6.602 -22.312 43.754 1.00 76.69 84 ASP A CA 1
ATOM 635 C C . ASP A 1 84 ? 5.638 -23.404 44.249 1.00 76.69 84 ASP A C 1
ATOM 637 O O . ASP A 1 84 ? 4.925 -24.050 43.473 1.00 76.69 84 ASP A O 1
ATOM 641 N N . ALA A 1 85 ? 5.600 -23.613 45.567 1.00 74.00 85 ALA A N 1
ATOM 642 C CA . ALA A 1 85 ? 4.765 -24.635 46.198 1.00 74.00 85 ALA A CA 1
ATOM 643 C C . ALA A 1 85 ? 3.252 -24.402 45.994 1.00 74.00 85 ALA A C 1
ATOM 645 O O . ALA A 1 85 ? 2.483 -25.363 45.915 1.00 74.00 85 ALA A O 1
ATOM 646 N N . THR A 1 86 ? 2.823 -23.143 45.875 1.00 72.19 86 THR A N 1
ATOM 647 C CA . THR A 1 86 ? 1.431 -22.745 45.616 1.00 72.19 86 THR A CA 1
ATOM 648 C C . THR A 1 86 ? 1.036 -23.103 44.192 1.00 72.19 86 THR A C 1
ATOM 650 O O . THR A 1 86 ? -0.007 -23.722 43.978 1.00 72.19 86 THR A O 1
ATOM 653 N N . VAL A 1 87 ? 1.895 -22.783 43.220 1.00 78.75 87 VAL A N 1
ATOM 654 C CA . VAL A 1 87 ? 1.693 -23.155 41.810 1.00 78.75 87 VAL A CA 1
ATOM 655 C C . VAL A 1 87 ? 1.636 -24.672 41.675 1.00 78.75 87 VAL A C 1
ATOM 657 O O . VAL A 1 87 ? 0.735 -25.203 41.028 1.00 78.75 87 VAL A O 1
ATOM 660 N N . GLN A 1 88 ? 2.521 -25.380 42.375 1.00 82.62 88 GLN A N 1
ATOM 661 C CA . GLN A 1 88 ? 2.543 -26.837 42.373 1.00 82.62 88 GLN A CA 1
ATOM 662 C C . GLN A 1 88 ? 1.244 -27.444 42.923 1.00 82.62 88 GLN A C 1
ATOM 664 O O . GLN A 1 88 ? 0.720 -28.421 42.384 1.00 82.62 88 GLN A O 1
ATOM 669 N N . ALA A 1 89 ? 0.704 -26.871 44.002 1.00 78.94 89 ALA A N 1
ATOM 670 C CA . ALA A 1 89 ? -0.560 -27.306 44.585 1.00 78.94 89 ALA A CA 1
ATOM 671 C C . ALA A 1 89 ? -1.750 -27.043 43.648 1.00 78.94 89 ALA A C 1
ATOM 673 O O . ALA A 1 89 ? -2.613 -27.909 43.503 1.00 78.94 89 ALA A O 1
ATOM 674 N N . ILE A 1 90 ? -1.760 -25.891 42.974 1.00 84.31 90 ILE A N 1
ATOM 675 C CA . ILE A 1 90 ? -2.774 -25.525 41.978 1.00 84.31 90 ILE A CA 1
ATOM 676 C C . ILE A 1 90 ? -2.727 -26.482 40.782 1.00 84.31 90 ILE A C 1
ATOM 678 O O . ILE A 1 90 ? -3.765 -27.013 40.399 1.00 84.31 90 ILE A O 1
ATOM 682 N N . GLN A 1 91 ? -1.541 -26.771 40.239 1.00 88.44 91 GLN A N 1
ATOM 683 C CA . GLN A 1 91 ? -1.356 -27.719 39.132 1.00 88.44 91 GLN A CA 1
ATOM 684 C C . GLN A 1 91 ? -1.902 -29.112 39.478 1.00 88.44 91 GLN A C 1
ATOM 686 O O . GLN A 1 91 ? -2.649 -29.690 38.690 1.00 88.44 91 GLN A O 1
ATOM 691 N N . ARG A 1 92 ? -1.592 -29.636 40.676 1.00 90.19 92 ARG A N 1
ATOM 692 C CA . ARG A 1 92 ? -2.149 -30.920 41.143 1.00 90.19 92 ARG A CA 1
ATOM 693 C C . ARG A 1 92 ? -3.675 -30.885 41.187 1.00 90.19 92 ARG A C 1
ATOM 695 O O . ARG A 1 92 ? -4.312 -31.779 40.641 1.00 90.19 92 ARG A O 1
ATOM 702 N N . LYS A 1 93 ? -4.257 -29.842 41.785 1.00 87.31 93 LYS A N 1
ATOM 703 C CA . LYS A 1 93 ? -5.714 -29.733 41.939 1.00 87.31 93 LYS A CA 1
ATOM 704 C C . LYS A 1 93 ? -6.449 -29.543 40.619 1.00 87.31 93 LYS A C 1
ATOM 706 O O . LYS A 1 93 ? -7.506 -30.130 40.434 1.00 87.31 93 LYS A O 1
ATOM 711 N N . LEU A 1 94 ? -5.891 -28.775 39.692 1.00 88.25 94 LEU A N 1
ATOM 712 C CA . LEU A 1 94 ? -6.451 -28.625 38.351 1.00 88.25 94 LEU A CA 1
ATOM 713 C C . LEU A 1 94 ? -6.461 -29.960 37.601 1.00 88.25 94 LEU A C 1
ATOM 715 O O . LEU A 1 94 ? -7.504 -30.339 37.076 1.00 88.25 94 LEU A O 1
ATOM 719 N N . ASN A 1 95 ? -5.352 -30.706 37.644 1.00 89.00 95 ASN A N 1
ATOM 720 C CA . ASN A 1 95 ? -5.266 -32.029 37.025 1.00 89.00 95 ASN A CA 1
ATOM 721 C C . ASN A 1 95 ? -6.251 -33.029 37.660 1.00 89.00 95 ASN A C 1
ATOM 723 O O . ASN A 1 95 ? -6.890 -33.793 36.942 1.00 89.00 95 ASN A O 1
ATOM 727 N N . GLU A 1 96 ? -6.424 -33.005 38.988 1.00 88.00 96 GLU A N 1
ATOM 728 C CA . GLU A 1 96 ? -7.430 -33.820 39.695 1.00 88.00 96 GLU A CA 1
ATOM 729 C C . GLU A 1 96 ? -8.868 -33.493 39.266 1.00 88.00 96 GLU A C 1
ATOM 731 O O . GLU A 1 96 ? -9.714 -34.382 39.202 1.00 88.00 96 GLU A O 1
ATOM 736 N N . LEU A 1 97 ? -9.144 -32.222 38.961 1.00 83.31 97 LEU A N 1
ATOM 737 C CA . LEU A 1 97 ? -10.441 -31.744 38.482 1.00 83.31 97 LEU A CA 1
ATOM 738 C C . LEU A 1 97 ? -10.624 -31.911 36.960 1.00 83.31 97 LEU A C 1
ATOM 740 O O . LEU A 1 97 ? -11.666 -31.531 36.432 1.00 83.31 97 LEU A O 1
ATOM 744 N N . GLY A 1 98 ? -9.640 -32.487 36.262 1.00 84.44 98 GLY A N 1
ATOM 745 C CA . GLY A 1 98 ? -9.700 -32.781 34.827 1.00 84.44 98 GLY A CA 1
ATOM 746 C C . GLY A 1 98 ? -9.212 -31.661 33.901 1.00 84.44 98 GLY A C 1
ATOM 747 O O . GLY A 1 98 ? -9.339 -31.787 32.685 1.00 84.44 98 GLY A O 1
ATOM 748 N N . TYR A 1 99 ? -8.628 -30.588 34.437 1.00 82.25 99 TYR A N 1
ATOM 749 C CA . TYR A 1 99 ? -8.028 -29.508 33.649 1.00 82.25 99 TYR A CA 1
ATOM 750 C C . TYR A 1 99 ? -6.534 -29.799 33.416 1.00 82.25 99 TYR A C 1
ATOM 752 O O . TYR A 1 99 ? -5.786 -29.896 34.386 1.00 82.25 99 TYR A O 1
ATOM 760 N N . ASP A 1 100 ? -6.078 -29.918 32.156 1.00 84.69 100 ASP A N 1
ATOM 761 C CA . ASP A 1 100 ? -4.661 -30.199 31.819 1.00 84.69 100 ASP A CA 1
ATOM 762 C C . ASP A 1 100 ? -3.749 -29.011 32.166 1.00 84.69 100 ASP A C 1
ATOM 764 O O . ASP A 1 100 ? -3.498 -28.123 31.347 1.00 84.69 100 ASP A O 1
ATOM 768 N N . ALA A 1 101 ? -3.229 -29.009 33.393 1.00 78.69 101 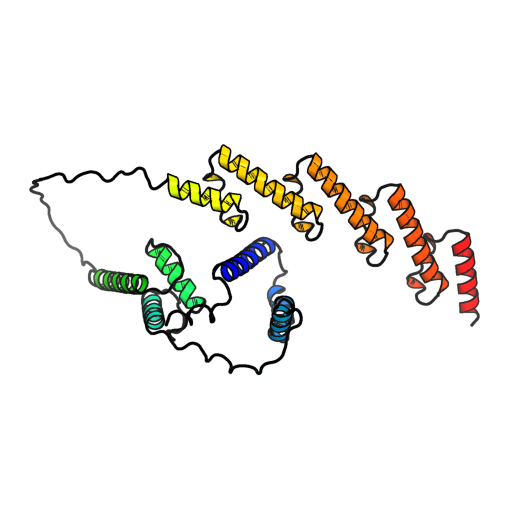ALA A N 1
ATOM 769 C CA . ALA A 1 101 ? -2.274 -28.023 33.882 1.00 78.69 101 ALA A CA 1
ATOM 770 C C . ALA A 1 101 ? -0.811 -28.395 33.578 1.00 78.69 101 ALA A C 1
ATOM 772 O O . ALA A 1 101 ? 0.086 -27.608 33.900 1.00 78.69 101 ALA A O 1
ATOM 773 N N . GLY A 1 102 ? -0.559 -29.549 32.943 1.00 84.00 102 GLY A N 1
ATOM 774 C CA . GLY A 1 102 ? 0.775 -30.115 32.734 1.00 84.00 102 GLY A CA 1
ATOM 775 C C . GLY A 1 102 ? 1.378 -30.756 33.993 1.00 84.00 102 GLY A C 1
ATOM 776 O O . GLY A 1 102 ? 0.668 -31.122 34.931 1.00 84.00 102 GLY A O 1
ATOM 777 N N . SER A 1 103 ? 2.706 -30.918 34.010 1.00 84.06 103 SER A N 1
ATOM 778 C CA . SER A 1 103 ? 3.437 -31.445 35.171 1.00 84.06 103 SER A CA 1
ATOM 779 C C . SER A 1 103 ? 3.321 -30.498 36.365 1.00 84.06 103 SER A C 1
ATOM 781 O O . SER A 1 103 ? 3.511 -29.297 36.218 1.00 84.06 103 SER A O 1
ATOM 783 N N . ALA A 1 104 ? 3.057 -31.037 37.560 1.00 84.62 104 ALA A N 1
ATOM 784 C CA . ALA A 1 104 ? 3.025 -30.254 38.794 1.00 84.62 104 ALA A CA 1
ATOM 785 C C . ALA A 1 104 ? 4.448 -29.966 39.309 1.00 84.62 104 ALA A C 1
ATOM 787 O O . ALA A 1 104 ? 4.889 -30.518 40.322 1.00 84.62 104 ALA A O 1
ATOM 788 N N . ASP A 1 105 ? 5.187 -29.151 38.564 1.00 69.81 105 ASP A N 1
ATOM 789 C CA . ASP A 1 105 ? 6.586 -28.787 38.797 1.00 69.81 105 ASP A CA 1
ATOM 790 C C . ASP A 1 105 ? 6.761 -27.451 39.541 1.00 69.81 105 ASP A C 1
ATOM 792 O O . ASP A 1 105 ? 7.886 -27.073 39.861 1.00 69.81 105 ASP A O 1
ATOM 796 N N . GLY A 1 106 ? 5.663 -26.757 39.859 1.00 65.31 106 GLY A N 1
ATOM 797 C CA . GLY A 1 106 ? 5.681 -25.479 40.570 1.00 65.31 106 GLY A CA 1
ATOM 798 C C . GLY A 1 106 ? 6.055 -24.287 39.692 1.00 65.31 106 GLY A C 1
ATOM 799 O O . GLY A 1 106 ? 6.322 -23.211 40.223 1.00 65.31 106 GLY A O 1
ATOM 800 N N . LEU A 1 107 ? 6.083 -24.453 38.367 1.00 72.31 107 LEU A N 1
ATOM 801 C CA . LEU A 1 107 ? 6.399 -23.390 37.419 1.00 72.31 107 LEU A CA 1
ATOM 802 C C . LEU A 1 107 ? 5.144 -22.916 36.683 1.00 72.31 107 LEU A C 1
ATOM 804 O O . LEU A 1 107 ? 4.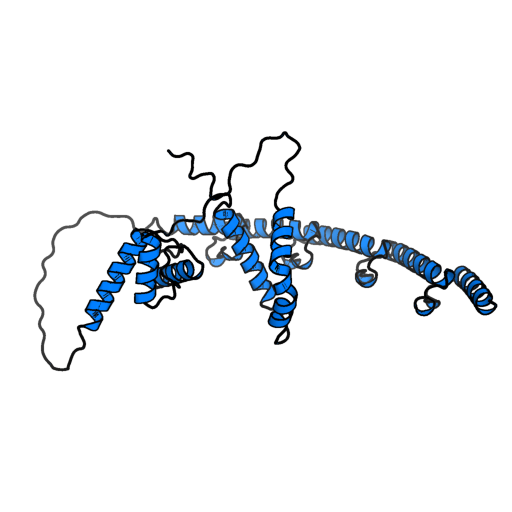348 -23.705 36.179 1.00 72.31 107 LEU A O 1
ATOM 808 N N . MET A 1 108 ? 4.974 -21.598 36.574 1.00 66.88 108 MET A N 1
ATOM 809 C CA . MET A 1 108 ? 3.876 -21.020 35.797 1.00 66.88 108 MET A CA 1
ATOM 810 C C . MET A 1 108 ? 4.149 -21.158 34.297 1.00 66.88 108 MET A C 1
ATOM 812 O O . MET A 1 108 ? 4.859 -20.352 33.700 1.00 66.88 108 MET A O 1
ATOM 816 N N . GLY A 1 109 ? 3.575 -22.201 33.695 1.00 63.34 109 GLY A N 1
ATOM 817 C CA . GLY A 1 109 ? 3.625 -22.468 32.258 1.00 63.34 109 GLY A CA 1
ATOM 818 C C . GLY A 1 109 ? 2.306 -22.182 31.534 1.00 63.34 109 GLY A C 1
ATOM 819 O O . GLY A 1 109 ? 1.255 -21.976 32.143 1.00 63.34 109 GLY A O 1
ATOM 820 N N . THR A 1 110 ? 2.343 -22.236 30.201 1.00 62.69 110 THR A N 1
ATOM 821 C CA . THR A 1 110 ? 1.178 -21.998 29.326 1.00 62.69 110 THR A CA 1
ATOM 822 C C . THR A 1 110 ? 0.023 -22.966 29.589 1.00 62.69 110 THR A C 1
ATOM 824 O O . THR A 1 110 ? -1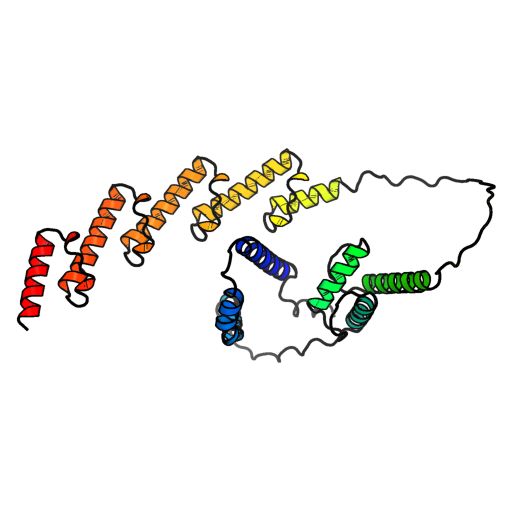.135 -22.546 29.604 1.00 62.69 110 THR A O 1
ATOM 827 N N . LYS A 1 111 ? 0.324 -24.244 29.858 1.00 66.19 111 LYS A N 1
ATOM 828 C CA . LYS A 1 111 ? -0.674 -25.252 30.252 1.00 66.19 111 LYS A CA 1
ATOM 829 C C . LYS A 1 111 ? -1.326 -24.916 31.590 1.00 66.19 111 LYS A C 1
ATOM 831 O O . LYS A 1 111 ? -2.546 -24.893 31.688 1.00 66.19 111 LYS A O 1
ATOM 836 N N . THR A 1 112 ? -0.522 -24.567 32.594 1.00 72.12 112 THR A N 1
ATOM 837 C CA . THR A 1 112 ? -1.011 -24.189 33.926 1.00 72.12 112 THR A CA 1
ATOM 838 C C . THR A 1 112 ? -1.911 -22.955 33.863 1.00 72.12 112 THR A C 1
ATOM 840 O O . THR A 1 112 ? -3.014 -22.991 34.393 1.00 72.12 112 THR A O 1
ATOM 843 N N . SER A 1 113 ? -1.510 -21.900 33.146 1.00 66.25 113 SER A N 1
ATOM 844 C CA . SER A 1 113 ? -2.349 -20.707 32.957 1.00 66.25 113 SER A CA 1
ATOM 845 C C . SER A 1 113 ? -3.652 -21.020 32.205 1.00 66.25 113 SER A C 1
ATOM 847 O O . SER A 1 113 ? -4.726 -20.582 32.615 1.00 66.25 113 SER A O 1
ATOM 849 N N . SER A 1 114 ? -3.595 -21.858 31.163 1.00 67.06 114 SER A N 1
ATOM 850 C CA . SER A 1 114 ? -4.788 -22.278 30.408 1.00 67.06 114 SER A CA 1
ATOM 851 C C . SER A 1 114 ? -5.772 -23.082 31.264 1.00 67.06 114 SER A C 1
ATOM 853 O O . SER A 1 114 ? -6.981 -22.863 31.181 1.00 67.06 114 SER A O 1
ATOM 855 N N . ALA A 1 115 ? -5.263 -23.977 32.113 1.00 74.00 115 ALA A N 1
ATOM 856 C CA . ALA A 1 115 ? -6.067 -24.753 33.051 1.00 74.00 115 ALA A CA 1
ATOM 857 C C . ALA A 1 115 ? -6.718 -23.866 34.124 1.00 74.00 115 ALA A C 1
ATOM 859 O O . ALA A 1 115 ? -7.894 -24.050 34.431 1.00 74.00 115 ALA A O 1
ATOM 860 N N . ILE A 1 116 ? -5.997 -22.858 34.634 1.00 78.69 116 ILE A N 1
ATOM 861 C CA . ILE A 1 116 ? -6.548 -21.859 35.563 1.00 78.69 116 ILE A CA 1
ATOM 862 C C . ILE A 1 116 ? -7.697 -21.091 34.902 1.00 78.69 116 ILE A C 1
ATOM 864 O O . ILE A 1 116 ? -8.777 -20.994 35.480 1.00 78.69 116 ILE A O 1
ATOM 868 N N . LEU A 1 117 ? -7.492 -20.601 33.676 1.00 68.12 117 LEU A N 1
ATOM 869 C CA . LEU A 1 117 ? -8.516 -19.871 32.926 1.00 68.12 117 LEU A CA 1
ATOM 870 C C . LEU A 1 117 ? -9.769 -20.716 32.677 1.00 68.12 117 LEU A C 1
ATOM 872 O O . LEU A 1 117 ? -10.880 -20.193 32.734 1.00 68.12 117 LEU A O 1
ATOM 876 N N . ALA A 1 118 ? -9.598 -22.005 32.376 1.00 72.75 118 ALA A N 1
ATOM 877 C CA . ALA A 1 118 ? -10.710 -22.927 32.181 1.00 72.75 118 ALA A CA 1
ATOM 878 C C . ALA A 1 118 ? -11.492 -23.139 33.485 1.00 72.75 118 ALA A C 1
ATOM 880 O O . ALA A 1 118 ? -12.694 -22.901 33.514 1.00 72.75 118 ALA A O 1
ATOM 881 N N . PHE A 1 119 ? -10.805 -23.453 34.585 1.00 84.25 119 PHE A N 1
ATOM 882 C CA . PHE A 1 119 ? -11.451 -23.617 35.887 1.00 84.25 119 PHE A CA 1
ATOM 883 C C . PHE A 1 119 ? -12.159 -22.343 36.365 1.00 84.25 119 PHE A C 1
ATOM 885 O O . PHE A 1 119 ? -13.263 -22.410 36.904 1.00 84.25 119 PHE A O 1
ATOM 892 N N . GLN A 1 120 ? -11.541 -21.173 36.173 1.00 84.62 120 GLN A N 1
ATOM 893 C CA . GLN A 1 120 ? -12.138 -19.891 36.544 1.00 84.62 120 GLN A CA 1
ATOM 894 C C . GLN A 1 120 ? -13.419 -19.623 35.755 1.00 84.62 120 GLN A C 1
ATOM 896 O O . GLN A 1 120 ? -14.415 -19.224 36.356 1.00 84.62 120 GLN A O 1
ATOM 901 N N . ARG A 1 121 ? -13.427 -19.907 34.446 1.00 78.25 121 ARG A N 1
ATOM 902 C CA . ARG A 1 121 ? -14.636 -19.817 33.613 1.00 78.25 121 ARG A CA 1
ATOM 903 C C . ARG A 1 121 ? -15.733 -20.753 34.107 1.00 78.25 121 ARG A C 1
ATOM 905 O O . ARG A 1 121 ? -16.857 -20.306 34.320 1.00 78.25 121 ARG A O 1
ATOM 912 N N . ASP A 1 122 ? -15.387 -22.009 34.355 1.00 78.75 122 ASP A N 1
ATOM 913 C CA . ASP A 1 122 ? -16.350 -23.040 34.746 1.00 78.75 122 ASP A CA 1
ATOM 914 C C . ASP A 1 122 ? -16.895 -22.815 36.168 1.00 78.75 122 ASP A C 1
ATOM 916 O O . ASP A 1 122 ? -18.017 -23.205 36.485 1.00 78.75 122 ASP A O 1
ATOM 920 N N . SER A 1 123 ? -16.135 -22.111 37.010 1.00 78.44 123 SER A N 1
ATOM 921 C CA . SER A 1 123 ? -16.517 -21.743 38.380 1.00 78.44 123 SER A CA 1
ATOM 922 C C . SER A 1 123 ? -17.160 -20.353 38.495 1.00 78.44 123 SER A C 1
ATOM 924 O O . SER A 1 123 ? -17.409 -19.892 39.610 1.00 78.44 123 SER A O 1
ATOM 926 N N . GLY A 1 124 ? -17.395 -19.652 37.378 1.00 75.44 124 GLY A N 1
ATOM 927 C CA . GLY A 1 124 ? -17.983 -18.305 37.373 1.00 75.44 124 GLY A CA 1
ATOM 928 C C . GLY A 1 124 ? -17.105 -17.226 38.024 1.00 75.44 124 GLY A C 1
ATOM 929 O O . GLY A 1 124 ? -17.617 -16.234 38.541 1.00 75.44 124 GLY A O 1
ATOM 930 N N . LEU A 1 125 ? -15.787 -17.428 38.041 1.00 73.06 125 LEU A N 1
ATOM 931 C CA . LEU A 1 125 ? -14.789 -16.491 38.554 1.00 73.06 125 LEU A CA 1
ATOM 932 C C . LEU A 1 125 ? -14.282 -15.576 37.435 1.00 73.06 125 LEU A C 1
ATOM 934 O O . LEU A 1 125 ? -14.409 -15.888 36.252 1.00 73.06 125 LEU A O 1
ATOM 938 N N . SER A 1 126 ? -13.644 -14.464 37.813 1.00 68.62 126 SER A N 1
ATOM 939 C CA . SER A 1 126 ? -12.901 -13.643 36.853 1.00 68.62 126 SER A CA 1
ATOM 940 C C . SER A 1 126 ? -11.753 -14.473 36.253 1.00 68.62 126 SER A C 1
ATOM 942 O O . SER A 1 126 ? -10.912 -14.954 37.019 1.00 68.62 126 SER A O 1
ATOM 944 N N . PRO A 1 127 ? -11.706 -14.688 34.923 1.00 73.56 127 PRO A N 1
ATOM 945 C CA . PRO A 1 127 ? -10.699 -15.526 34.286 1.00 73.56 127 PRO A CA 1
ATOM 946 C C . PRO A 1 127 ? -9.410 -14.728 34.052 1.00 73.56 127 PRO A C 1
ATOM 948 O O . PRO A 1 127 ? -9.072 -14.388 32.921 1.00 73.56 127 PRO A O 1
ATOM 951 N N . ASP A 1 128 ? -8.710 -14.396 35.134 1.00 63.72 128 ASP A N 1
ATOM 952 C CA . ASP A 1 128 ? -7.447 -13.650 35.101 1.00 63.72 128 ASP A CA 1
ATOM 953 C C . ASP A 1 128 ? -6.216 -14.538 34.835 1.00 63.72 128 ASP A C 1
ATOM 955 O O . ASP A 1 128 ? -5.129 -14.024 34.575 1.00 63.72 128 ASP A O 1
ATOM 959 N N . GLY A 1 129 ? -6.368 -15.868 34.891 1.00 64.50 129 GLY A N 1
ATOM 960 C CA . GLY A 1 129 ? -5.305 -16.833 34.607 1.00 64.50 129 GLY A CA 1
ATOM 961 C C . GLY A 1 129 ? -4.192 -16.883 35.657 1.00 64.50 129 GLY A C 1
ATOM 962 O O . GLY A 1 129 ? -3.152 -17.502 35.405 1.00 64.50 129 GLY A O 1
ATOM 963 N N . ARG A 1 130 ? -4.380 -16.233 36.814 1.00 74.44 130 ARG A N 1
ATOM 964 C CA . ARG A 1 130 ? -3.348 -16.054 37.843 1.00 74.44 130 ARG A CA 1
ATOM 965 C C . ARG A 1 130 ? -3.412 -17.147 38.904 1.00 74.44 130 ARG A C 1
ATOM 967 O O . ARG A 1 130 ? -4.455 -17.413 39.495 1.00 74.44 130 ARG A O 1
ATOM 974 N N . ALA A 1 131 ? -2.258 -17.736 39.213 1.00 69.81 131 ALA A N 1
ATOM 975 C CA . ALA A 1 131 ? -2.112 -18.599 40.378 1.00 69.81 131 ALA A CA 1
ATOM 976 C C . ALA A 1 131 ? -2.132 -17.746 41.655 1.00 69.81 131 ALA A C 1
ATOM 978 O O . ALA A 1 131 ? -1.259 -16.905 41.863 1.00 69.81 131 ALA A O 1
ATOM 979 N N . SER A 1 132 ? -3.134 -17.950 42.508 1.00 74.06 132 SER A N 1
ATOM 980 C CA . SER A 1 132 ? -3.292 -17.220 43.766 1.00 74.06 132 SER A CA 1
ATOM 981 C C . SER A 1 132 ? -3.733 -18.152 44.894 1.00 74.06 132 SER A C 1
ATOM 983 O O . SER A 1 132 ? -4.294 -19.225 44.658 1.00 74.06 132 SER A O 1
ATOM 985 N N . ALA A 1 133 ? -3.498 -17.743 46.142 1.00 75.56 133 ALA A N 1
ATOM 986 C CA . ALA A 1 133 ? -3.976 -18.489 47.307 1.00 75.56 133 ALA A CA 1
ATOM 987 C C . ALA A 1 133 ? -5.516 -18.597 47.332 1.00 75.56 133 ALA A C 1
ATOM 989 O O . ALA A 1 133 ? -6.054 -19.631 47.724 1.00 75.56 133 ALA A O 1
ATOM 990 N N . ASP A 1 134 ? -6.215 -17.562 46.853 1.00 76.00 134 ASP A N 1
ATOM 991 C CA . ASP A 1 134 ? -7.677 -17.551 46.719 1.00 76.00 134 ASP A CA 1
ATOM 992 C C . ASP A 1 134 ? -8.161 -18.592 45.698 1.00 76.00 134 ASP A C 1
ATOM 994 O O . ASP A 1 134 ? -9.071 -19.377 45.972 1.00 76.00 134 ASP A O 1
ATOM 998 N N . LEU A 1 135 ? -7.480 -18.688 44.552 1.00 79.50 135 LEU A N 1
ATOM 999 C CA . LEU A 1 135 ? -7.759 -19.717 43.555 1.00 79.50 135 LEU A CA 1
ATOM 1000 C C . LEU A 1 135 ? -7.555 -21.128 44.126 1.00 79.50 135 LEU A C 1
ATOM 1002 O O . LEU A 1 135 ? -8.393 -22.004 43.914 1.00 79.50 135 LEU A O 1
ATOM 1006 N N . LEU A 1 136 ? -6.473 -21.351 44.878 1.00 84.00 136 LEU A N 1
ATOM 1007 C CA . LEU A 1 136 ? -6.205 -22.642 45.516 1.00 84.00 136 LEU A CA 1
ATOM 1008 C C . LEU A 1 136 ? -7.307 -23.024 46.523 1.00 84.00 136 LEU A C 1
ATOM 1010 O O . LEU A 1 136 ? -7.737 -24.178 46.555 1.00 84.00 136 LEU A O 1
ATOM 1014 N N . ALA A 1 137 ? -7.817 -22.067 47.304 1.00 82.38 137 ALA A N 1
ATOM 1015 C CA . ALA A 1 137 ? -8.940 -22.299 48.215 1.00 82.38 137 ALA A CA 1
ATOM 1016 C C . ALA A 1 137 ? -10.226 -22.703 47.466 1.00 82.38 137 ALA A C 1
ATOM 1018 O O . ALA A 1 137 ? -10.933 -23.631 47.879 1.00 82.38 137 ALA A O 1
ATOM 1019 N N . LYS A 1 138 ? -10.501 -22.067 46.322 1.00 85.81 138 LYS A N 1
ATOM 1020 C CA . LYS A 1 138 ? -11.655 -22.389 45.467 1.00 85.81 138 LYS A CA 1
ATOM 1021 C C . LYS A 1 138 ? -11.521 -23.766 44.811 1.00 85.81 138 LYS A C 1
ATOM 1023 O O . LYS A 1 138 ? -12.481 -24.534 44.825 1.00 85.81 138 LYS A O 1
ATOM 1028 N N . LEU A 1 139 ? -10.328 -24.124 44.333 1.00 86.38 139 LEU A N 1
ATOM 1029 C CA . LEU A 1 139 ? -10.027 -25.455 43.789 1.00 86.38 139 LEU A CA 1
ATOM 1030 C C . LEU A 1 139 ? -10.246 -26.566 44.827 1.00 86.38 139 LEU A C 1
ATOM 1032 O O . LEU A 1 139 ? -10.860 -27.589 44.528 1.00 86.38 139 LEU A O 1
ATOM 1036 N N . ASN A 1 140 ? -9.812 -26.351 46.072 1.00 85.19 140 ASN A N 1
ATOM 1037 C CA . ASN A 1 140 ? -10.038 -27.301 47.166 1.00 85.19 140 ASN A CA 1
ATOM 1038 C C . ASN A 1 140 ? -11.529 -27.448 47.524 1.00 85.19 140 ASN A C 1
ATOM 1040 O O . ASN A 1 140 ? -11.997 -28.549 47.827 1.00 85.19 140 ASN A O 1
ATOM 1044 N N . SER A 1 141 ? -12.293 -26.357 47.441 1.00 84.19 141 SER A N 1
ATOM 1045 C CA . SER A 1 141 ? -13.742 -26.365 47.690 1.00 84.19 141 SER A CA 1
ATOM 1046 C C . SER A 1 141 ? -14.508 -27.108 46.584 1.00 84.19 141 SER A C 1
ATOM 1048 O O . SER A 1 141 ? -15.415 -27.896 46.869 1.00 84.19 141 SER A O 1
ATOM 1050 N N . ALA A 1 142 ? -14.096 -26.935 45.324 1.00 79.06 142 ALA A N 1
ATOM 1051 C CA . ALA A 1 142 ? -14.641 -27.667 44.182 1.00 79.06 142 ALA A CA 1
ATOM 1052 C C . ALA A 1 142 ? -14.335 -29.173 44.271 1.00 79.06 142 ALA A C 1
ATOM 1054 O O . ALA A 1 142 ? -15.235 -29.998 44.113 1.00 79.06 142 ALA A O 1
ATOM 1055 N N . ALA A 1 143 ? -13.100 -29.543 44.630 1.00 72.38 143 ALA A N 1
ATOM 1056 C CA . ALA A 1 143 ? -12.707 -30.942 44.819 1.00 72.38 143 ALA A CA 1
ATOM 1057 C C . ALA A 1 143 ? -13.515 -31.639 45.933 1.00 72.38 143 ALA A C 1
ATOM 1059 O O . ALA A 1 143 ? -13.905 -32.798 45.792 1.00 72.38 143 ALA A O 1
ATOM 1060 N N . THR A 1 144 ? -13.839 -30.918 47.011 1.00 71.25 144 THR A N 1
ATOM 1061 C CA . THR A 1 144 ? -14.672 -31.437 48.111 1.00 71.25 144 THR A CA 1
ATOM 1062 C C . THR A 1 144 ? -16.132 -31.637 47.679 1.00 71.25 144 THR A C 1
ATOM 1064 O O . THR A 1 144 ? -16.766 -32.613 48.078 1.00 71.25 144 THR A O 1
ATOM 1067 N N . SER A 1 145 ? -16.651 -30.770 46.804 1.00 66.56 145 SER A N 1
ATOM 1068 C CA . SER A 1 145 ? -18.025 -30.848 46.273 1.00 66.56 145 SER A CA 1
ATOM 1069 C C . SER A 1 145 ? -18.224 -32.004 45.278 1.00 66.56 145 SER A C 1
ATOM 1071 O O . SER A 1 145 ? -19.304 -32.596 45.199 1.00 66.56 145 SER A O 1
ATOM 1073 N N . ILE A 1 146 ? -17.168 -32.381 44.548 1.00 62.75 146 ILE A N 1
ATOM 1074 C CA . ILE A 1 146 ? -17.166 -33.570 43.681 1.00 62.75 146 ILE A CA 1
ATOM 1075 C C . ILE A 1 146 ? -17.083 -34.853 44.523 1.00 62.75 146 ILE A C 1
ATOM 1077 O O . ILE A 1 146 ? -17.778 -35.826 44.230 1.00 62.75 146 ILE A O 1
ATOM 1081 N N . ALA A 1 147 ? -16.311 -34.848 45.615 1.00 58.53 147 ALA A N 1
ATOM 1082 C CA . ALA A 1 147 ? -16.199 -35.996 46.518 1.00 58.53 147 ALA A CA 1
ATOM 1083 C C . ALA A 1 147 ? -17.522 -36.338 47.238 1.00 58.53 147 ALA A C 1
ATOM 1085 O O . ALA A 1 147 ? -17.810 -37.514 47.468 1.00 58.53 147 ALA A O 1
ATOM 1086 N N . THR A 1 148 ? -18.358 -35.343 47.557 1.00 54.94 148 THR A N 1
ATOM 1087 C CA . THR A 1 148 ? -19.682 -35.553 48.175 1.00 54.94 148 THR A CA 1
ATOM 1088 C C . THR A 1 148 ? -20.763 -35.931 47.157 1.00 54.94 148 THR A C 1
ATOM 1090 O O . THR A 1 148 ? -21.611 -36.776 47.456 1.00 54.94 148 THR A O 1
ATOM 1093 N N . SER A 1 149 ? -20.692 -35.401 45.930 1.00 52.16 149 SER A N 1
ATOM 1094 C CA . SER A 1 149 ? -21.614 -35.753 44.834 1.00 52.16 149 SER A CA 1
ATOM 1095 C C . SER A 1 149 ? -21.417 -37.188 44.326 1.00 52.16 149 SER A C 1
ATOM 1097 O O . SER A 1 149 ? -22.379 -37.836 43.924 1.00 52.16 149 SER A O 1
ATOM 1099 N N . ASN A 1 150 ? -20.201 -37.739 44.427 1.00 46.50 150 ASN A N 1
ATOM 1100 C CA . ASN A 1 150 ? -19.911 -39.123 44.030 1.00 46.50 150 ASN A CA 1
ATOM 1101 C C . ASN A 1 150 ? -20.256 -40.178 45.104 1.00 46.50 150 ASN A C 1
ATOM 1103 O O . ASN A 1 150 ? -20.101 -41.374 44.857 1.00 46.50 150 ASN A O 1
ATOM 1107 N N . ARG A 1 151 ? -20.737 -39.768 46.292 1.00 48.31 151 ARG A N 1
ATOM 1108 C CA . ARG A 1 151 ? -21.155 -40.686 47.374 1.00 48.31 151 ARG A CA 1
ATOM 1109 C C . ARG A 1 151 ? -22.665 -40.941 47.427 1.00 48.31 151 ARG A C 1
ATOM 1111 O O . ARG A 1 151 ? -23.098 -41.834 48.148 1.00 48.31 151 ARG A O 1
ATOM 1118 N N . SER A 1 152 ? -23.456 -40.220 46.636 1.00 46.47 152 SER A N 1
ATOM 1119 C CA . SER A 1 152 ? -24.922 -40.292 46.668 1.00 46.47 152 SER A CA 1
ATOM 1120 C C . SER A 1 152 ? -25.477 -40.745 45.318 1.00 46.47 152 SER A C 1
ATOM 1122 O O . SER A 1 152 ? -26.040 -39.961 44.562 1.00 46.47 152 SER A O 1
ATOM 1124 N N . LYS A 1 153 ? -25.312 -42.034 45.006 1.00 34.94 153 LYS A N 1
ATOM 1125 C CA . LYS A 1 153 ? -26.060 -42.714 43.938 1.00 34.94 153 LYS A CA 1
ATOM 1126 C C . LYS A 1 153 ? -27.324 -43.310 44.583 1.00 34.94 153 LYS A C 1
ATOM 1128 O O . LYS A 1 153 ? -27.179 -44.232 45.386 1.00 34.94 153 LYS A O 1
ATOM 1133 N N . PRO A 1 154 ? -28.544 -42.808 44.314 1.00 37.59 154 PRO A N 1
ATOM 1134 C CA . PRO A 1 154 ? -29.739 -43.324 44.968 1.00 37.59 154 PRO A CA 1
ATOM 1135 C C . PRO A 1 154 ? -30.240 -44.586 44.256 1.00 37.59 154 PRO A C 1
ATOM 1137 O O . PRO A 1 154 ? -30.563 -44.569 43.068 1.00 37.59 154 PRO A O 1
ATOM 1140 N N . SER A 1 155 ? -30.335 -45.682 45.012 1.00 33.75 155 SER A N 1
ATOM 1141 C CA . SER A 1 155 ? -31.263 -46.769 44.716 1.00 33.75 155 SER A CA 1
ATOM 1142 C C . SER A 1 155 ? -32.660 -46.322 45.136 1.00 33.75 155 SER A C 1
ATOM 1144 O O . SER A 1 155 ? -32.910 -46.026 46.299 1.00 33.75 155 SER A O 1
ATOM 1146 N N . ARG A 1 156 ? -33.535 -46.256 44.138 1.00 41.12 156 ARG A N 1
ATOM 1147 C CA . ARG A 1 156 ? -35.001 -46.282 44.154 1.00 41.12 156 ARG A CA 1
ATOM 1148 C C . ARG A 1 156 ? -35.641 -46.734 45.485 1.00 41.12 156 ARG A C 1
ATOM 1150 O O . ARG A 1 156 ? -35.372 -47.853 45.919 1.00 41.12 156 ARG A O 1
ATOM 1157 N N . SER A 1 157 ? -36.545 -45.914 46.038 1.00 33.81 157 SER A N 1
ATOM 1158 C CA . SER A 1 157 ? -37.940 -46.243 46.430 1.00 33.81 157 SER A CA 1
ATOM 1159 C C . SER A 1 157 ? -38.522 -45.190 47.392 1.00 33.81 157 SER A C 1
ATOM 1161 O O . SER A 1 157 ? -37.995 -44.979 48.472 1.00 33.81 157 SER A O 1
ATOM 1163 N N . GLU A 1 158 ? -39.613 -44.565 46.942 1.00 31.41 158 GLU A N 1
ATOM 1164 C CA . GLU A 1 158 ? -40.854 -44.290 47.687 1.00 31.41 158 GLU A CA 1
ATOM 1165 C C . GLU A 1 158 ? -40.921 -43.437 48.984 1.00 31.41 158 GLU A C 1
ATOM 1167 O O . GLU A 1 158 ? -40.319 -43.736 50.006 1.00 31.41 158 GLU A O 1
ATOM 1172 N N . LEU A 1 159 ? -41.876 -42.487 48.908 1.00 32.91 159 LEU A N 1
ATOM 1173 C CA . LEU A 1 159 ? -42.834 -42.003 49.923 1.00 32.91 159 LEU A CA 1
ATOM 1174 C C . LEU A 1 159 ? -42.586 -40.665 50.663 1.00 32.91 159 LEU A C 1
ATOM 1176 O O . LEU A 1 159 ? -41.787 -40.548 51.582 1.00 32.91 159 LEU A O 1
ATOM 1180 N N . SER A 1 160 ? -43.482 -39.729 50.311 1.00 29.55 160 SER A N 1
ATOM 1181 C CA . SER A 1 160 ? -44.332 -38.913 51.200 1.00 29.55 160 SER A CA 1
ATOM 1182 C C . SER A 1 160 ? -43.819 -37.605 51.834 1.00 29.55 160 SER A C 1
ATOM 1184 O O . SER A 1 160 ? -42.937 -37.563 52.681 1.00 29.55 160 SER A O 1
ATOM 1186 N N . PHE A 1 161 ? -44.532 -36.535 51.456 1.00 33.88 161 PHE A N 1
ATOM 1187 C CA . PHE A 1 161 ? -44.781 -35.253 52.147 1.00 33.88 161 PHE A CA 1
ATOM 1188 C C . PHE A 1 161 ? -45.404 -35.459 53.563 1.00 33.88 161 PHE A C 1
ATOM 1190 O O . PHE A 1 161 ? -45.933 -36.553 53.776 1.00 33.88 161 PHE A O 1
ATOM 1197 N N . PRO A 1 162 ? -45.465 -34.463 54.499 1.00 45.94 162 PRO A N 1
ATOM 1198 C CA . PRO A 1 162 ? -45.702 -33.038 54.222 1.00 45.94 162 PRO A CA 1
ATOM 1199 C C . PRO A 1 162 ? -45.036 -31.946 55.101 1.00 45.94 162 PRO A C 1
ATOM 1201 O O . PRO A 1 162 ? -44.429 -32.163 56.142 1.00 45.94 162 PRO A O 1
ATOM 1204 N N . ASN A 1 163 ? -45.233 -30.738 54.569 1.00 38.59 163 ASN A N 1
ATOM 1205 C CA . ASN A 1 163 ? -45.055 -29.357 55.027 1.00 38.59 163 ASN A CA 1
ATOM 1206 C C . ASN A 1 163 ? -45.597 -29.018 56.434 1.00 38.59 163 ASN A C 1
ATOM 1208 O O . ASN A 1 163 ? -46.750 -29.354 56.675 1.00 38.59 163 ASN A O 1
ATOM 1212 N N . VAL A 1 164 ? -44.862 -28.229 57.248 1.00 31.61 164 VAL A N 1
ATOM 1213 C CA . VAL A 1 164 ? -45.396 -27.169 58.150 1.00 31.61 164 VAL A CA 1
ATOM 1214 C C . VAL A 1 164 ? -44.298 -26.139 58.516 1.00 31.61 164 VAL A C 1
ATOM 1216 O O . VAL A 1 164 ? -43.255 -26.516 59.038 1.00 31.61 164 VAL A O 1
ATOM 1219 N N . GLY A 1 165 ? -44.604 -24.840 58.364 1.00 30.77 165 GLY A N 1
ATOM 1220 C CA . GLY A 1 165 ? -44.345 -23.835 59.414 1.00 30.77 165 GLY A CA 1
ATOM 1221 C C . GLY A 1 165 ? -43.208 -22.824 59.220 1.00 30.77 165 GLY A C 1
ATOM 1222 O O . GLY A 1 165 ? -42.069 -23.085 59.587 1.00 30.77 165 GLY A O 1
ATOM 1223 N N . SER A 1 166 ? -43.547 -21.608 58.773 1.00 33.88 166 SER A N 1
ATOM 1224 C CA . SER A 1 166 ? -42.768 -20.389 59.068 1.00 33.88 166 SER A CA 1
ATOM 1225 C C . SER A 1 166 ? -42.781 -20.068 60.576 1.00 33.88 166 SER A C 1
ATOM 1227 O O . SER A 1 166 ? -43.683 -20.513 61.289 1.00 33.88 166 SER A O 1
ATOM 1229 N N . PRO A 1 167 ? -41.839 -19.239 61.060 1.00 38.22 167 PRO A N 1
ATOM 1230 C CA . PRO A 1 167 ? -42.135 -17.803 61.098 1.00 38.22 167 PRO A CA 1
ATOM 1231 C C . PRO A 1 167 ? -40.961 -16.911 60.649 1.00 38.22 167 PRO A C 1
ATOM 1233 O O . PRO A 1 167 ? -39.791 -17.266 60.767 1.00 38.22 167 PRO A O 1
ATOM 1236 N N . ALA A 1 168 ? -41.295 -15.718 60.147 1.00 37.75 168 ALA A N 1
ATOM 1237 C CA . ALA A 1 168 ? -40.365 -14.590 60.058 1.00 37.75 168 ALA A CA 1
ATOM 1238 C C . ALA A 1 168 ? -39.973 -14.134 61.480 1.00 37.75 168 ALA A C 1
ATOM 1240 O O . ALA A 1 168 ? -40.771 -14.325 62.405 1.00 37.75 168 ALA A O 1
ATOM 1241 N N . PRO A 1 169 ? -38.808 -13.485 61.679 1.00 44.72 169 PRO A N 1
ATOM 1242 C CA . PRO A 1 169 ? -38.868 -12.021 61.651 1.00 44.72 169 PRO A CA 1
ATOM 1243 C C . PRO A 1 169 ? -37.570 -11.280 61.239 1.00 44.72 169 PRO A C 1
ATOM 1245 O O . PRO A 1 169 ? -36.475 -11.826 61.182 1.00 44.72 169 PRO A O 1
ATOM 1248 N N . VAL A 1 170 ? -37.766 -9.966 61.083 1.00 34.41 170 VAL A N 1
ATOM 1249 C CA . VAL A 1 170 ? -36.823 -8.833 61.175 1.00 34.41 170 VAL A CA 1
ATOM 1250 C C . VAL A 1 170 ? -36.000 -8.463 59.935 1.00 34.41 170 VAL A C 1
ATOM 1252 O O . VAL A 1 170 ? -35.083 -9.146 59.495 1.00 34.41 170 VAL A O 1
ATOM 1255 N N . ALA A 1 171 ? -36.336 -7.274 59.433 1.00 40.78 171 ALA A N 1
ATOM 1256 C CA . ALA A 1 171 ? -35.638 -6.512 58.415 1.00 40.78 171 ALA A CA 1
ATOM 1257 C C . ALA A 1 171 ? -34.272 -5.984 58.896 1.00 40.78 171 ALA A C 1
ATOM 1259 O O . ALA A 1 171 ? -34.143 -5.485 60.013 1.00 40.78 171 ALA A O 1
ATOM 1260 N N . LEU A 1 172 ? -33.296 -6.001 57.987 1.00 33.28 172 LEU A N 1
ATOM 1261 C CA . LEU A 1 172 ? -32.057 -5.219 58.019 1.00 33.28 172 LEU A CA 1
ATOM 1262 C C . LEU A 1 172 ? -31.926 -4.463 56.677 1.00 33.28 172 LEU A C 1
ATOM 1264 O O . LEU A 1 172 ? -32.454 -4.935 55.667 1.00 33.28 172 LEU A O 1
ATOM 1268 N N . PRO A 1 173 ? -31.307 -3.268 56.659 1.00 44.16 173 PRO A N 1
ATOM 1269 C CA . PRO A 1 173 ? -31.555 -2.253 55.640 1.00 44.16 173 PRO A CA 1
ATOM 1270 C C . PRO A 1 173 ? -30.779 -2.450 54.330 1.00 44.16 173 PRO A C 1
ATOM 1272 O O . PRO A 1 173 ? -29.731 -3.087 54.267 1.00 44.16 173 PRO A O 1
ATOM 1275 N N . SER A 1 174 ? -31.344 -1.822 53.298 1.00 46.50 174 SER A N 1
ATOM 1276 C CA . SER A 1 174 ? -30.928 -1.679 51.905 1.00 46.50 174 SER A CA 1
ATOM 1277 C C . SER A 1 174 ? -29.423 -1.653 51.617 1.00 46.50 174 SER A C 1
ATOM 1279 O O . SER A 1 174 ? -28.698 -0.803 52.128 1.00 46.50 174 SER A O 1
ATOM 1281 N N . GLN A 1 175 ? -29.008 -2.434 50.613 1.00 39.78 175 GLN A N 1
ATOM 1282 C CA . GLN A 1 175 ? -27.934 -2.034 49.700 1.00 39.78 175 GLN A CA 1
ATOM 1283 C C . GLN A 1 175 ? -28.421 -2.091 48.248 1.00 39.78 175 GLN A C 1
ATOM 1285 O O . GLN A 1 175 ? -28.423 -3.121 47.584 1.00 39.78 175 GLN A O 1
ATOM 1290 N N . ASN A 1 176 ? -28.906 -0.928 47.820 1.00 40.31 176 ASN A N 1
ATOM 1291 C CA . ASN A 1 176 ? -28.755 -0.313 46.506 1.00 40.31 176 ASN A CA 1
ATOM 1292 C C . ASN A 1 176 ? -28.319 -1.231 45.335 1.00 40.31 176 ASN A C 1
ATOM 1294 O O . ASN A 1 176 ? -27.134 -1.400 45.055 1.00 40.31 176 ASN A O 1
ATOM 1298 N N . THR A 1 177 ? -29.288 -1.739 44.576 1.00 40.09 177 THR A N 1
ATOM 1299 C CA . THR A 1 177 ? -29.105 -2.540 43.350 1.00 40.09 177 THR A CA 1
ATOM 1300 C C . THR A 1 177 ? -28.845 -1.714 42.076 1.00 40.09 177 THR A C 1
ATOM 1302 O O . THR A 1 177 ? -29.088 -2.201 40.977 1.00 40.09 177 THR A O 1
ATOM 1305 N N . GLN A 1 178 ? -28.325 -0.482 42.166 1.00 39.31 178 GLN A N 1
ATOM 1306 C CA . GLN A 1 178 ? -28.207 0.419 40.998 1.00 39.31 178 GLN A CA 1
ATOM 1307 C C . GLN A 1 178 ? -26.797 0.938 40.650 1.00 39.31 178 GLN A C 1
ATOM 1309 O O . GLN A 1 178 ? -26.682 1.858 39.850 1.00 39.31 178 GLN A O 1
ATOM 1314 N N . SER A 1 179 ? -25.706 0.358 41.169 1.00 38.28 179 SER A N 1
ATOM 1315 C CA . SER A 1 179 ? -24.350 0.907 40.927 1.00 38.28 179 SER A CA 1
ATOM 1316 C C . SER A 1 179 ? -23.382 0.016 40.133 1.00 38.28 179 SER A C 1
ATOM 1318 O O . SER A 1 179 ? -22.204 0.349 40.038 1.00 38.28 179 SER A O 1
ATOM 1320 N N . SER A 1 180 ? -23.828 -1.107 39.560 1.00 47.47 180 SER A N 1
ATOM 1321 C CA . SER A 1 180 ? -22.929 -2.036 38.854 1.00 47.47 180 SER A CA 1
ATOM 1322 C C . SER A 1 180 ? -22.955 -1.937 37.325 1.00 47.47 180 SER A C 1
ATOM 1324 O O . SER A 1 180 ? -22.099 -2.556 36.699 1.00 47.47 180 SER A O 1
ATOM 1326 N N . SER A 1 181 ? -23.909 -1.237 36.695 1.00 49.50 181 SER A N 1
ATOM 1327 C CA . SER A 1 181 ? -23.907 -1.047 35.229 1.00 49.50 181 SER A CA 1
ATOM 1328 C C . SER A 1 181 ? -23.066 0.162 34.812 1.00 49.50 181 SER A C 1
ATOM 1330 O O . SER A 1 181 ? -22.255 0.049 33.903 1.00 49.50 181 SER A O 1
ATOM 1332 N N . SER A 1 182 ? -23.146 1.269 35.558 1.00 55.06 182 SER A N 1
ATOM 1333 C CA . SER A 1 182 ? -22.443 2.523 35.251 1.00 55.06 182 SER A CA 1
ATOM 1334 C C . SER A 1 182 ? -20.915 2.400 35.217 1.00 55.06 182 SER A C 1
ATOM 1336 O O . SER A 1 182 ? -20.261 3.121 34.469 1.00 55.06 182 SER A O 1
ATOM 1338 N N . THR A 1 183 ? -20.331 1.480 35.988 1.00 58.72 183 THR A N 1
ATOM 1339 C CA . THR A 1 183 ? -18.882 1.223 35.989 1.00 58.72 183 THR A CA 1
ATOM 1340 C C . THR A 1 183 ? -18.431 0.338 34.825 1.00 58.72 183 THR A C 1
ATOM 1342 O O . THR A 1 183 ? -17.398 0.613 34.223 1.00 58.72 183 THR A O 1
ATOM 1345 N N . ARG A 1 184 ? -19.220 -0.682 34.457 1.00 58.25 184 ARG A N 1
ATOM 1346 C CA . ARG A 1 184 ? -18.926 -1.585 33.327 1.00 58.25 184 ARG A CA 1
ATOM 1347 C C . ARG A 1 184 ? -19.075 -0.893 31.971 1.00 58.25 184 ARG A C 1
ATOM 1349 O O . ARG A 1 184 ? -18.262 -1.129 31.078 1.00 58.25 184 ARG A O 1
ATOM 1356 N N . ASP A 1 185 ? -20.068 -0.019 31.835 1.00 64.94 185 ASP A N 1
ATOM 1357 C CA . ASP A 1 185 ? -20.300 0.750 30.608 1.00 64.94 185 ASP A CA 1
ATOM 1358 C C . ASP A 1 185 ? -19.155 1.763 30.383 1.00 64.94 185 ASP A C 1
ATOM 1360 O O . ASP A 1 185 ? -18.607 1.863 29.282 1.00 64.94 185 ASP A O 1
ATOM 1364 N N . ALA A 1 186 ? -18.683 2.404 31.462 1.00 71.88 186 ALA A N 1
ATOM 1365 C CA . ALA A 1 186 ? -17.528 3.304 31.435 1.00 71.88 186 ALA A CA 1
ATOM 1366 C C . ALA A 1 186 ? -16.202 2.586 31.111 1.00 71.88 186 ALA A C 1
ATOM 1368 O O . ALA A 1 186 ? -15.342 3.139 30.420 1.00 71.88 186 ALA A O 1
ATOM 1369 N N . GLU A 1 187 ? -16.020 1.348 31.580 1.00 80.56 187 GLU A N 1
ATOM 1370 C CA . GLU A 1 187 ? -14.849 0.530 31.242 1.00 80.56 187 GLU A CA 1
ATOM 1371 C C . GLU A 1 187 ? -14.837 0.126 29.766 1.00 80.56 187 GLU A C 1
ATOM 1373 O O . GLU A 1 187 ? -13.806 0.282 29.109 1.00 80.56 187 GLU A O 1
ATOM 1378 N N . ASN A 1 188 ? -15.977 -0.312 29.218 1.00 84.19 188 ASN A N 1
ATOM 1379 C CA . ASN A 1 188 ? -16.081 -0.653 27.799 1.00 84.19 188 ASN A CA 1
ATOM 1380 C C . ASN A 1 188 ? -15.786 0.558 26.905 1.00 84.19 188 ASN A C 1
ATOM 1382 O O . ASN A 1 188 ? -14.990 0.448 25.971 1.00 84.19 188 ASN A O 1
ATOM 1386 N N . PHE A 1 189 ? -16.357 1.727 27.217 1.00 87.75 189 PHE A N 1
ATOM 1387 C CA . PHE A 1 189 ? -16.050 2.951 26.477 1.00 87.75 189 PHE A CA 1
ATOM 1388 C C . PHE A 1 189 ? -14.554 3.285 26.522 1.00 87.75 189 PHE A C 1
ATOM 1390 O O . PHE A 1 189 ? -13.973 3.612 25.487 1.00 87.75 189 PHE A O 1
ATOM 1397 N N . ARG A 1 190 ? -13.901 3.134 27.683 1.00 87.00 190 ARG A N 1
ATOM 1398 C CA . ARG A 1 190 ? -12.460 3.387 27.829 1.00 87.00 190 ARG A CA 1
ATOM 1399 C C . ARG A 1 190 ? -11.606 2.437 26.985 1.00 87.00 190 ARG A C 1
ATOM 1401 O O . ARG A 1 190 ? -10.640 2.887 26.375 1.00 87.00 190 ARG A O 1
ATOM 1408 N N . THR A 1 191 ? -11.976 1.159 26.907 1.00 83.19 191 THR A N 1
ATOM 1409 C CA . THR A 1 191 ? -11.328 0.179 26.019 1.00 83.19 191 THR A CA 1
ATOM 1410 C C . THR A 1 191 ? -11.513 0.540 24.545 1.00 83.19 191 THR A C 1
ATOM 1412 O O . THR A 1 191 ? -10.565 0.465 23.767 1.00 83.19 191 THR A O 1
ATOM 1415 N N . CYS A 1 192 ? -12.717 0.962 24.159 1.00 84.31 192 CYS A N 1
ATOM 1416 C CA . CYS A 1 192 ? -13.021 1.347 22.785 1.00 84.31 192 CYS A CA 1
ATOM 1417 C C . CYS A 1 192 ? -12.289 2.621 22.348 1.00 84.31 192 CYS A C 1
ATOM 1419 O O . CYS A 1 192 ? -11.716 2.668 21.263 1.00 84.31 192 CYS A O 1
ATOM 1421 N N . ILE A 1 193 ? -12.300 3.663 23.185 1.00 89.75 193 ILE A N 1
ATOM 1422 C CA . ILE A 1 193 ? -11.755 4.976 22.825 1.00 89.75 193 ILE A CA 1
ATOM 1423 C C . ILE A 1 193 ? -10.223 4.996 22.811 1.00 89.75 193 ILE A C 1
ATOM 1425 O O . ILE A 1 193 ? -9.645 5.812 22.095 1.00 89.75 193 ILE A O 1
ATOM 1429 N N . SER A 1 194 ? -9.561 4.114 23.574 1.00 85.12 194 SER A N 1
ATOM 1430 C CA . SER A 1 194 ? -8.096 4.029 23.561 1.00 85.12 194 SER A CA 1
ATOM 1431 C C . SER A 1 194 ? -7.569 3.421 22.261 1.00 85.12 194 SER A C 1
ATOM 1433 O O . SER A 1 194 ? -6.512 3.822 21.782 1.00 85.12 194 SER A O 1
ATOM 1435 N N . GLY A 1 195 ? -8.318 2.486 21.663 1.00 75.19 195 GLY A N 1
ATOM 1436 C CA . GLY A 1 195 ? -7.932 1.807 20.425 1.00 75.19 195 GLY A CA 1
ATOM 1437 C C . GLY A 1 195 ? -6.800 0.785 20.584 1.00 75.19 195 GLY A C 1
ATOM 1438 O O . GLY A 1 195 ? -6.405 0.177 19.593 1.00 75.19 195 GLY A O 1
ATOM 1439 N N . ASP A 1 196 ? -6.308 0.551 21.806 1.00 76.94 196 ASP A N 1
ATOM 1440 C CA . ASP A 1 196 ? -5.213 -0.395 22.078 1.00 76.94 196 ASP A CA 1
ATOM 1441 C C . ASP A 1 196 ? -5.644 -1.854 21.871 1.00 76.94 196 ASP A C 1
ATOM 1443 O O . ASP A 1 196 ? -4.837 -2.705 21.498 1.00 76.94 196 ASP A O 1
ATOM 1447 N N . TYR A 1 197 ? -6.935 -2.137 22.087 1.00 69.12 197 TYR A N 1
ATOM 1448 C CA . TYR A 1 197 ? -7.518 -3.474 21.974 1.00 69.12 197 TYR A CA 1
ATOM 1449 C C . TYR A 1 197 ? -8.858 -3.445 21.219 1.00 69.12 197 TYR A C 1
ATOM 1451 O O . TYR A 1 197 ? -9.915 -3.643 21.827 1.00 69.12 197 TYR A O 1
ATOM 1459 N N . PRO A 1 198 ? -8.853 -3.232 19.886 1.00 71.38 198 PRO A N 1
ATOM 1460 C CA . PRO A 1 198 ? -10.083 -3.084 19.103 1.00 71.38 198 PRO A CA 1
ATOM 1461 C C . PRO A 1 198 ? -11.026 -4.291 19.199 1.00 71.38 198 PRO A C 1
ATOM 1463 O O . PRO A 1 198 ? -12.239 -4.133 19.146 1.00 71.38 198 PRO A O 1
ATOM 1466 N N . SER A 1 199 ? -10.487 -5.499 19.396 1.00 75.69 199 SER A N 1
ATOM 1467 C CA . SER A 1 199 ? -11.268 -6.732 19.559 1.00 75.69 199 SER A CA 1
ATOM 1468 C C . SER A 1 199 ? -11.991 -6.847 20.905 1.00 75.69 199 SER A C 1
ATOM 1470 O O . SER A 1 199 ? -12.895 -7.668 21.038 1.00 75.69 199 SER A O 1
ATOM 1472 N N . LEU A 1 200 ? -11.573 -6.077 21.916 1.00 80.31 200 LEU A N 1
ATOM 1473 C CA . LEU A 1 200 ? -12.211 -6.048 23.235 1.00 80.31 200 LEU A CA 1
ATOM 1474 C C . LEU A 1 200 ? -13.299 -4.975 23.326 1.00 80.31 200 LEU A C 1
ATOM 1476 O O . LEU A 1 200 ? -14.115 -5.019 24.247 1.00 80.31 200 LEU A O 1
ATOM 1480 N N . CYS A 1 201 ? -13.334 -4.044 22.371 1.00 83.94 201 CYS A N 1
ATOM 1481 C CA . CYS A 1 201 ? -14.402 -3.069 22.266 1.00 83.94 201 CYS A CA 1
ATOM 1482 C C . CYS A 1 201 ? -15.715 -3.758 21.884 1.00 83.94 201 CYS A C 1
ATOM 1484 O O . CYS A 1 201 ? -15.842 -4.343 20.807 1.00 83.94 201 CYS A O 1
ATOM 1486 N N . LYS A 1 202 ? -16.719 -3.672 22.760 1.00 87.94 202 LYS A N 1
ATOM 1487 C CA . LYS A 1 202 ? -18.074 -4.138 22.463 1.00 87.94 202 LYS A CA 1
ATOM 1488 C C . LYS A 1 202 ? -18.915 -2.947 22.024 1.00 87.94 202 LYS A C 1
ATOM 1490 O O . LYS A 1 202 ? -19.518 -2.271 22.858 1.00 87.94 202 LYS A O 1
ATOM 1495 N N . HIS A 1 203 ? -18.966 -2.681 20.715 1.00 88.19 203 HIS A N 1
ATOM 1496 C CA . HIS A 1 203 ? -19.702 -1.532 20.156 1.00 88.19 203 HIS A CA 1
ATOM 1497 C C . HIS A 1 203 ? -21.190 -1.524 20.522 1.00 88.19 203 HIS A C 1
ATOM 1499 O O . HIS A 1 203 ? -21.782 -0.459 20.648 1.00 88.19 203 HIS A O 1
ATOM 1505 N N . ASN A 1 204 ? -21.795 -2.693 20.743 1.00 91.62 204 ASN A N 1
ATOM 1506 C CA . ASN A 1 204 ? -23.195 -2.823 21.153 1.00 91.62 204 ASN A CA 1
ATOM 1507 C C . ASN A 1 204 ? -23.470 -2.392 22.605 1.00 91.62 204 ASN A C 1
ATOM 1509 O O . ASN A 1 204 ? -24.633 -2.298 22.985 1.00 91.62 204 ASN A O 1
ATOM 1513 N N . LEU A 1 205 ? -22.427 -2.174 23.412 1.00 90.56 205 LEU A N 1
ATOM 1514 C CA . LEU A 1 205 ? -22.537 -1.674 24.785 1.00 90.56 205 LEU A CA 1
ATOM 1515 C C . LEU A 1 205 ? -22.265 -0.166 24.886 1.00 90.56 205 LEU A C 1
ATOM 1517 O O . LEU A 1 205 ? -22.259 0.375 25.984 1.00 90.56 205 LEU A O 1
ATOM 1521 N N . LEU A 1 206 ? -22.008 0.512 23.764 1.00 90.00 206 LEU A N 1
ATOM 1522 C CA . LEU A 1 206 ? -21.783 1.953 23.743 1.00 90.00 206 LEU A CA 1
ATOM 1523 C C . LEU A 1 206 ? -23.111 2.702 23.648 1.00 90.00 206 LEU A C 1
ATOM 1525 O O . LEU A 1 206 ? -23.996 2.343 22.866 1.00 90.00 206 LEU A O 1
ATOM 1529 N N . THR A 1 207 ? -23.221 3.807 24.377 1.00 93.62 207 THR A N 1
ATOM 1530 C CA . THR A 1 207 ? -24.264 4.800 24.111 1.00 93.62 207 THR A CA 1
ATOM 1531 C C . THR A 1 207 ? -24.044 5.449 22.735 1.00 93.62 207 THR A C 1
ATOM 1533 O O . THR A 1 207 ? -22.922 5.456 22.220 1.00 93.62 207 THR A O 1
ATOM 1536 N N . PRO A 1 208 ? -25.067 6.071 22.120 1.00 95.69 208 PRO A N 1
ATOM 1537 C CA . PRO A 1 208 ? -24.905 6.741 20.826 1.00 95.69 208 PRO A CA 1
ATOM 1538 C C . PRO A 1 208 ? -23.799 7.810 20.808 1.00 95.69 208 PRO A C 1
ATOM 1540 O O . PRO A 1 208 ? -23.052 7.921 19.835 1.00 95.69 208 PRO A O 1
ATOM 1543 N N . ASN A 1 209 ? -23.649 8.564 21.901 1.00 94.75 209 ASN A N 1
ATOM 1544 C CA . ASN A 1 209 ? -22.610 9.590 22.025 1.00 94.75 209 ASN A CA 1
ATOM 1545 C C . ASN A 1 209 ? -21.207 8.983 22.164 1.00 94.75 209 ASN A C 1
ATOM 1547 O O . ASN A 1 209 ? -20.244 9.524 21.620 1.00 94.75 209 ASN A O 1
ATOM 1551 N N . GLU A 1 210 ? -21.071 7.871 22.882 1.00 94.75 210 GLU A N 1
ATOM 1552 C CA . GLU A 1 210 ? -19.807 7.139 23.007 1.00 94.75 210 GLU A CA 1
ATOM 1553 C C . GLU A 1 210 ? -19.422 6.471 21.687 1.00 94.75 210 GLU A C 1
ATOM 1555 O O . GLU A 1 210 ? -18.284 6.601 21.245 1.00 94.75 210 GLU A O 1
ATOM 1560 N N . ALA A 1 211 ? -20.377 5.836 21.006 1.00 95.44 211 ALA A N 1
ATOM 1561 C CA . ALA A 1 211 ? -20.171 5.240 19.692 1.00 95.44 211 ALA A CA 1
ATOM 1562 C C . ALA A 1 211 ? -19.684 6.280 18.671 1.00 95.44 211 ALA A C 1
ATOM 1564 O O . ALA A 1 211 ? -18.753 6.008 17.916 1.00 95.44 211 ALA A O 1
ATOM 1565 N N . ALA A 1 212 ? -20.242 7.496 18.686 1.00 95.81 212 ALA A N 1
ATOM 1566 C CA . ALA A 1 212 ? -19.776 8.588 17.833 1.00 95.81 212 ALA A CA 1
ATOM 1567 C C . ALA A 1 212 ? -18.326 9.012 18.148 1.00 95.81 212 ALA A C 1
ATOM 1569 O O . ALA A 1 212 ? -17.538 9.262 17.232 1.00 95.81 212 ALA A O 1
ATOM 1570 N N . GLN A 1 213 ? -17.953 9.065 19.431 1.00 95.75 213 GLN A N 1
ATOM 1571 C CA . GLN A 1 213 ? -16.585 9.379 19.858 1.00 95.75 213 GLN A CA 1
ATOM 1572 C C . GLN A 1 213 ? -15.591 8.282 19.456 1.00 95.75 213 GLN A C 1
ATOM 1574 O O . GLN A 1 213 ? -14.532 8.594 18.907 1.00 95.75 213 GLN A O 1
ATOM 1579 N N . VAL A 1 214 ? -15.951 7.013 19.667 1.00 95.00 214 VAL A N 1
ATOM 1580 C CA . VAL A 1 214 ? -15.149 5.842 19.284 1.00 95.00 214 VAL A CA 1
ATOM 1581 C C . VAL A 1 214 ? -14.978 5.785 17.771 1.00 95.00 214 VAL A C 1
ATOM 1583 O O . VAL A 1 214 ? -13.848 5.735 17.300 1.00 95.00 214 VAL A O 1
ATOM 1586 N N . ALA A 1 215 ? -16.053 5.921 16.993 1.00 94.38 215 ALA A N 1
ATOM 1587 C CA . ALA A 1 215 ? -15.977 5.935 15.532 1.00 94.38 215 ALA A CA 1
ATOM 1588 C C . ALA A 1 215 ? -15.088 7.078 15.006 1.00 94.38 215 ALA A C 1
ATOM 1590 O O . ALA A 1 215 ? -14.378 6.926 14.010 1.00 94.38 215 ALA A O 1
ATOM 1591 N N . ALA A 1 216 ? -15.090 8.237 15.674 1.00 93.62 216 ALA A N 1
ATOM 1592 C CA . ALA A 1 216 ? -14.168 9.320 15.350 1.00 93.62 216 ALA A CA 1
ATOM 1593 C C . ALA A 1 216 ? -12.708 8.973 15.692 1.00 93.62 216 ALA A C 1
ATOM 1595 O O . ALA A 1 216 ? -11.819 9.322 14.918 1.00 93.62 216 ALA A O 1
ATOM 1596 N N . ALA A 1 217 ? -12.441 8.300 16.814 1.00 91.12 217 ALA A N 1
ATOM 1597 C CA . ALA A 1 217 ? -11.100 7.841 17.180 1.00 91.12 217 ALA A CA 1
ATOM 1598 C C . ALA A 1 217 ? -10.579 6.751 16.226 1.00 91.12 217 ALA A C 1
ATOM 1600 O O . ALA A 1 217 ? -9.485 6.895 15.683 1.00 91.12 217 ALA A O 1
ATOM 1601 N N . GLU A 1 218 ? -11.391 5.733 15.937 1.00 91.44 218 GLU A N 1
ATOM 1602 C CA . GLU A 1 218 ? -11.079 4.655 14.992 1.00 91.44 218 GLU A CA 1
ATOM 1603 C C . GLU A 1 218 ? -10.783 5.198 13.592 1.00 91.44 218 GLU A C 1
ATOM 1605 O O . GLU A 1 218 ? -9.794 4.809 12.969 1.00 91.44 218 GLU A O 1
ATOM 1610 N N . ARG A 1 219 ? -11.591 6.149 13.103 1.00 95.44 219 ARG A N 1
ATOM 1611 C CA . ARG A 1 219 ? -11.341 6.800 11.813 1.00 95.44 219 ARG A CA 1
ATOM 1612 C C . ARG A 1 219 ? -10.022 7.565 11.798 1.00 95.44 219 ARG A C 1
ATOM 1614 O O . ARG A 1 219 ? -9.277 7.432 10.832 1.00 95.44 219 ARG A O 1
ATOM 1621 N N . ARG A 1 220 ? -9.718 8.344 12.846 1.00 93.81 220 ARG A N 1
ATOM 1622 C CA . ARG A 1 220 ? -8.440 9.076 12.945 1.00 93.81 220 ARG A CA 1
ATOM 1623 C C . ARG A 1 220 ? -7.250 8.115 12.915 1.00 93.81 220 ARG A C 1
ATOM 1625 O O . ARG A 1 220 ? -6.292 8.370 12.191 1.00 93.81 220 ARG A O 1
ATOM 1632 N N . ALA A 1 221 ? -7.328 7.005 13.649 1.00 88.25 221 ALA A N 1
ATOM 1633 C CA . ALA A 1 221 ? -6.293 5.974 13.642 1.00 88.25 221 ALA A CA 1
ATOM 1634 C C . ALA A 1 221 ? -6.148 5.325 12.255 1.00 88.25 221 ALA A C 1
ATOM 1636 O O . ALA A 1 221 ? -5.041 5.233 11.729 1.00 88.25 221 ALA A O 1
ATOM 1637 N N . ASN A 1 222 ? -7.265 4.960 11.618 1.00 91.56 222 ASN A N 1
ATOM 1638 C CA . ASN A 1 222 ? -7.266 4.405 10.266 1.00 91.56 222 ASN A CA 1
ATOM 1639 C C . ASN A 1 222 ? -6.676 5.380 9.238 1.00 91.56 222 ASN A C 1
ATOM 1641 O O . ASN A 1 222 ? -5.861 4.974 8.415 1.00 91.56 222 ASN A O 1
ATOM 1645 N N . PHE A 1 223 ? -7.039 6.665 9.299 1.00 95.56 223 PHE A N 1
ATOM 1646 C CA . PHE A 1 223 ? -6.466 7.689 8.428 1.00 95.56 223 PHE A CA 1
ATOM 1647 C C . PHE A 1 223 ? -4.947 7.778 8.593 1.00 95.56 223 PHE A C 1
ATOM 1649 O O . PHE A 1 223 ? -4.241 7.819 7.588 1.00 95.56 223 PHE A O 1
ATOM 1656 N N . GLN A 1 224 ? -4.438 7.720 9.828 1.00 91.31 224 GLN A N 1
ATOM 1657 C CA . GLN A 1 224 ? -2.999 7.718 10.085 1.00 91.31 224 GLN A CA 1
ATOM 1658 C C . GLN A 1 224 ? -2.299 6.492 9.473 1.00 91.31 224 GLN A C 1
ATOM 1660 O O . GLN A 1 224 ? -1.236 6.630 8.871 1.00 91.31 224 GLN A O 1
ATOM 1665 N N . THR A 1 225 ? -2.899 5.303 9.577 1.00 85.69 225 THR A N 1
ATOM 1666 C CA . THR A 1 225 ? -2.379 4.085 8.932 1.00 85.69 225 THR A CA 1
ATOM 1667 C C . THR A 1 225 ? -2.380 4.198 7.407 1.00 85.69 225 THR A C 1
ATOM 1669 O O . THR A 1 225 ? -1.415 3.810 6.755 1.00 85.69 225 THR A O 1
ATOM 1672 N N . CYS A 1 226 ? -3.449 4.750 6.833 1.00 89.94 226 CYS A N 1
ATOM 1673 C CA . CYS A 1 226 ? -3.567 4.944 5.394 1.00 89.94 226 CYS A CA 1
ATOM 1674 C C . CYS A 1 226 ? -2.555 5.968 4.861 1.00 89.94 226 CYS A C 1
ATOM 1676 O O . CYS A 1 226 ? -1.916 5.730 3.841 1.00 89.94 226 CYS A O 1
ATOM 1678 N N . ILE A 1 227 ? -2.408 7.114 5.535 1.00 94.50 227 ILE A N 1
ATOM 1679 C CA . ILE A 1 227 ? -1.573 8.219 5.050 1.00 94.50 227 ILE A CA 1
ATOM 1680 C C . ILE A 1 227 ? -0.074 7.934 5.198 1.00 94.50 227 ILE A C 1
ATOM 1682 O O . ILE A 1 227 ? 0.710 8.492 4.432 1.00 94.50 227 ILE A O 1
ATOM 1686 N N . SER A 1 228 ? 0.331 7.078 6.148 1.00 89.38 228 SER A N 1
ATOM 1687 C CA . SER A 1 228 ? 1.742 6.698 6.300 1.00 89.38 228 SER A CA 1
ATOM 1688 C C . SER A 1 228 ? 2.220 5.805 5.156 1.00 89.38 228 SER A C 1
ATOM 1690 O O . SER A 1 228 ? 3.355 5.937 4.708 1.00 89.38 228 SER A O 1
ATOM 1692 N N . GLY A 1 229 ? 1.346 4.928 4.650 1.00 81.12 229 GLY A N 1
ATOM 1693 C CA . GLY A 1 229 ? 1.664 4.000 3.564 1.00 81.12 229 GLY A CA 1
ATOM 1694 C C . GLY A 1 229 ? 2.502 2.786 3.982 1.00 81.12 229 GLY A C 1
ATOM 1695 O O . GLY A 1 229 ? 2.767 1.931 3.141 1.00 81.12 229 GLY A O 1
ATOM 1696 N N . ASP A 1 230 ? 2.870 2.658 5.262 1.00 82.56 230 ASP A N 1
ATOM 1697 C CA . ASP A 1 230 ? 3.696 1.545 5.765 1.00 82.56 230 ASP A CA 1
ATOM 1698 C C . ASP A 1 230 ? 2.951 0.203 5.726 1.00 82.56 230 ASP A C 1
ATOM 1700 O O . ASP A 1 230 ? 3.545 -0.859 5.540 1.00 82.56 230 ASP A O 1
ATOM 1704 N N . TYR A 1 231 ? 1.623 0.253 5.881 1.00 75.31 231 TYR A N 1
ATOM 1705 C CA . TYR A 1 231 ? 0.762 -0.927 5.919 1.00 75.31 231 TYR A CA 1
ATOM 1706 C C . TYR A 1 231 ? -0.472 -0.752 5.020 1.00 75.31 231 TYR A C 1
ATOM 1708 O O . TYR A 1 231 ? -1.591 -0.628 5.524 1.00 75.31 231 TYR A O 1
ATOM 1716 N N . PRO A 1 232 ? -0.324 -0.788 3.681 1.00 77.38 232 PRO A N 1
ATOM 1717 C CA . PRO A 1 232 ? -1.436 -0.532 2.762 1.00 77.38 232 PRO A CA 1
ATOM 1718 C C . PRO A 1 232 ? -2.616 -1.498 2.944 1.00 77.38 232 PRO A C 1
ATOM 1720 O O . PRO A 1 232 ? -3.770 -1.115 2.796 1.00 77.38 232 PRO A O 1
ATOM 1723 N N . SER A 1 233 ? -2.349 -2.749 3.335 1.00 80.81 233 SER A N 1
ATOM 1724 C CA . SER A 1 233 ? -3.387 -3.756 3.602 1.00 80.81 233 SER A CA 1
ATOM 1725 C C . SER A 1 233 ? -4.197 -3.501 4.879 1.00 80.81 233 SER A C 1
ATOM 1727 O O . SER A 1 233 ? -5.242 -4.123 5.068 1.00 80.81 233 SER A O 1
ATOM 1729 N N . LEU A 1 234 ? -3.721 -2.615 5.759 1.00 82.75 234 LEU A N 1
ATOM 1730 C CA . LEU A 1 234 ? -4.431 -2.183 6.963 1.00 82.75 234 LEU A CA 1
ATOM 1731 C C . LEU A 1 234 ? -5.320 -0.967 6.730 1.00 82.75 234 LEU A C 1
ATOM 1733 O O . LEU A 1 234 ? -6.188 -0.696 7.559 1.00 82.75 234 LEU A O 1
ATOM 1737 N N . CYS A 1 235 ? -5.128 -0.252 5.622 1.00 87.25 235 CYS A N 1
ATOM 1738 C CA . CYS A 1 235 ? -5.950 0.896 5.294 1.00 87.25 235 CYS A CA 1
ATOM 1739 C C . CYS A 1 235 ? -7.380 0.456 4.958 1.00 87.25 235 CYS A C 1
ATOM 1741 O O . CYS A 1 235 ? -7.656 -0.146 3.917 1.00 87.25 235 CYS A O 1
ATOM 1743 N N . LYS A 1 236 ? -8.332 0.789 5.830 1.00 91.94 236 LYS A N 1
ATOM 1744 C CA . LYS A 1 236 ? -9.759 0.580 5.575 1.00 91.94 236 LYS A CA 1
ATOM 1745 C C . LYS A 1 236 ? -10.321 1.823 4.892 1.00 91.94 236 LYS A C 1
ATOM 1747 O O . LYS A 1 236 ? -10.813 2.732 5.558 1.00 91.94 236 LYS A O 1
ATOM 1752 N N . HIS A 1 237 ? -10.278 1.866 3.560 1.00 93.56 237 HIS A N 1
ATOM 1753 C CA . HIS A 1 237 ? -10.739 3.034 2.787 1.00 93.56 237 HIS A CA 1
ATOM 1754 C C . HIS A 1 237 ? -12.187 3.450 3.086 1.00 93.56 237 HIS A C 1
ATOM 1756 O O . HIS A 1 237 ? -12.496 4.636 3.063 1.00 93.56 237 HIS A O 1
ATOM 1762 N N . HIS A 1 238 ? -13.066 2.500 3.418 1.00 95.25 238 HIS A N 1
ATOM 1763 C CA . HIS A 1 238 ? -14.469 2.783 3.742 1.00 95.25 238 HIS A CA 1
ATOM 1764 C C . HIS A 1 238 ? -14.665 3.563 5.054 1.00 95.25 238 HIS A C 1
ATOM 1766 O O . HIS A 1 238 ? -15.746 4.097 5.275 1.00 95.25 238 HIS A O 1
ATOM 1772 N N . LEU A 1 239 ? -13.653 3.623 5.928 1.00 95.31 239 LEU A N 1
ATOM 1773 C CA . LEU A 1 239 ? -13.714 4.411 7.163 1.00 95.31 239 LEU A CA 1
ATOM 1774 C C . LEU A 1 239 ? -13.295 5.868 6.952 1.00 95.31 239 LEU A C 1
ATOM 1776 O O . LEU A 1 239 ? -13.495 6.683 7.847 1.00 95.31 239 LEU A O 1
ATOM 1780 N N . LEU A 1 240 ? -12.704 6.202 5.803 1.00 96.38 240 LEU A N 1
ATOM 1781 C CA . LEU A 1 240 ? -12.225 7.547 5.508 1.00 96.38 240 LEU A CA 1
ATOM 1782 C C . LEU A 1 240 ? -13.384 8.469 5.116 1.00 96.38 240 LEU A C 1
ATOM 1784 O O . LEU A 1 240 ? -14.299 8.086 4.390 1.00 96.38 240 LEU A O 1
ATOM 1788 N N . THR A 1 241 ? -13.305 9.729 5.533 1.00 97.50 241 THR A N 1
ATOM 1789 C CA . THR A 1 241 ? -14.100 10.804 4.926 1.00 97.50 241 THR A CA 1
ATOM 1790 C C . THR A 1 241 ? -13.641 11.076 3.490 1.00 97.50 241 THR A C 1
ATOM 1792 O O . THR A 1 241 ? -12.522 10.741 3.109 1.00 97.50 241 THR A O 1
ATOM 1795 N N . SER A 1 242 ? -14.460 11.771 2.693 1.00 98.00 242 SER A N 1
ATOM 1796 C CA . SER A 1 242 ? -14.086 12.169 1.323 1.00 98.00 242 SER A CA 1
ATOM 1797 C C . SER A 1 242 ? -12.771 12.968 1.265 1.00 98.00 242 SER A C 1
ATOM 1799 O O . SER A 1 242 ? -11.952 12.778 0.362 1.00 98.00 242 SER A O 1
ATOM 1801 N N . ASN A 1 243 ? -12.540 13.845 2.248 1.00 98.06 243 ASN A N 1
ATOM 1802 C CA . ASN A 1 243 ? -11.318 14.649 2.324 1.00 98.06 243 ASN A CA 1
ATOM 1803 C C . ASN A 1 243 ? -10.101 13.802 2.720 1.00 98.06 243 ASN A C 1
ATOM 1805 O O . ASN A 1 243 ? -9.022 13.971 2.154 1.00 98.06 243 ASN A O 1
ATOM 1809 N N . GLU A 1 244 ? -10.259 12.885 3.675 1.00 98.19 244 GLU A N 1
ATOM 1810 C CA . GLU A 1 244 ? -9.206 11.941 4.071 1.00 98.19 244 GLU A CA 1
ATOM 1811 C C . GLU A 1 244 ? -8.864 10.981 2.921 1.00 98.19 244 GLU A C 1
ATOM 1813 O O . GLU A 1 244 ? -7.691 10.790 2.613 1.00 98.19 244 GLU A O 1
ATOM 1818 N N . ALA A 1 245 ? -9.867 10.451 2.216 1.00 97.88 245 ALA A N 1
ATOM 1819 C CA . ALA A 1 245 ? -9.678 9.583 1.056 1.00 97.88 245 ALA A CA 1
ATOM 1820 C C . ALA A 1 245 ? -8.904 10.283 -0.071 1.00 97.88 245 ALA A C 1
ATOM 1822 O O . ALA A 1 245 ? -8.018 9.683 -0.673 1.00 97.88 245 ALA A O 1
ATOM 1823 N N . THR A 1 246 ? -9.171 11.571 -0.310 1.00 98.00 246 THR A N 1
ATOM 1824 C CA . THR A 1 246 ? -8.423 12.372 -1.294 1.00 98.00 246 THR A CA 1
ATOM 1825 C C . THR A 1 246 ? -6.948 12.521 -0.901 1.00 98.00 246 THR A C 1
ATOM 1827 O O . THR A 1 246 ? -6.060 12.385 -1.744 1.00 98.00 246 THR A O 1
ATOM 1830 N N . GLN A 1 247 ? -6.667 12.762 0.384 1.00 97.88 247 GLN A N 1
ATOM 1831 C CA . GLN A 1 247 ? -5.297 12.865 0.899 1.00 97.88 247 GLN A CA 1
ATOM 1832 C C . GLN A 1 247 ? -4.546 11.532 0.810 1.00 97.88 247 GLN A C 1
ATOM 1834 O O . GLN A 1 247 ? -3.399 11.507 0.358 1.00 97.88 247 GLN A O 1
ATOM 1839 N N . VAL A 1 248 ? -5.204 10.430 1.184 1.00 97.50 248 VAL A N 1
ATOM 1840 C CA . VAL A 1 248 ? -4.653 9.071 1.094 1.00 97.50 248 VAL A CA 1
ATOM 1841 C C . VAL A 1 248 ? -4.371 8.702 -0.357 1.00 97.50 248 VAL A C 1
ATOM 1843 O O . VAL A 1 248 ? -3.240 8.351 -0.669 1.00 97.50 248 VAL A O 1
ATOM 1846 N N . ALA A 1 249 ? -5.319 8.900 -1.275 1.00 96.19 249 ALA A N 1
ATOM 1847 C CA . ALA A 1 249 ? -5.111 8.621 -2.697 1.00 96.19 249 ALA A CA 1
ATOM 1848 C C . ALA A 1 249 ? -3.941 9.433 -3.286 1.00 96.19 249 ALA A C 1
ATOM 1850 O O . ALA A 1 249 ? -3.183 8.946 -4.126 1.00 96.19 249 ALA A O 1
ATOM 1851 N N . ALA A 1 250 ? -3.750 10.676 -2.832 1.00 96.50 250 ALA A N 1
ATOM 1852 C CA . ALA A 1 250 ? -2.591 11.475 -3.213 1.00 96.50 250 ALA A CA 1
ATOM 1853 C C . ALA A 1 250 ? -1.273 10.952 -2.614 1.00 96.50 250 ALA A C 1
ATOM 1855 O O . ALA A 1 250 ? -0.231 11.093 -3.253 1.00 96.50 250 ALA A O 1
ATOM 1856 N N . ALA A 1 251 ? -1.275 10.393 -1.402 1.00 95.75 251 ALA A N 1
ATOM 1857 C CA . ALA A 1 251 ? -0.101 9.755 -0.798 1.00 95.75 251 ALA A CA 1
ATOM 1858 C C . ALA A 1 251 ? 0.250 8.430 -1.491 1.00 95.75 251 ALA A C 1
ATOM 1860 O O . ALA A 1 251 ? 1.394 8.241 -1.899 1.00 95.75 251 ALA A O 1
ATOM 1861 N N . GLU A 1 252 ? -0.742 7.571 -1.724 1.00 94.38 252 GLU A N 1
ATOM 1862 C CA . GLU A 1 252 ? -0.591 6.296 -2.431 1.00 94.38 252 GLU A CA 1
ATOM 1863 C C . GLU A 1 252 ? -0.062 6.493 -3.850 1.00 94.38 252 GLU A C 1
ATOM 1865 O O . GLU A 1 252 ? 0.868 5.803 -4.268 1.00 94.38 252 GLU A O 1
ATOM 1870 N N . ARG A 1 253 ? -0.594 7.480 -4.583 1.00 96.56 253 ARG A N 1
ATOM 1871 C CA . ARG A 1 253 ? -0.082 7.827 -5.912 1.00 96.56 253 ARG A CA 1
ATOM 1872 C C . ARG A 1 253 ? 1.373 8.281 -5.868 1.00 96.56 253 ARG A C 1
ATOM 1874 O O . ARG A 1 253 ? 2.157 7.831 -6.697 1.00 96.56 253 ARG A O 1
ATOM 1881 N N . ARG A 1 254 ? 1.741 9.144 -4.913 1.00 95.94 254 ARG A N 1
ATOM 1882 C CA . ARG A 1 254 ? 3.130 9.612 -4.748 1.00 95.94 254 ARG A CA 1
ATOM 1883 C C . ARG A 1 254 ? 4.082 8.445 -4.482 1.00 95.94 254 ARG A C 1
ATOM 1885 O O . ARG A 1 254 ? 5.133 8.375 -5.112 1.00 95.94 254 ARG A O 1
ATOM 1892 N N . ALA A 1 255 ? 3.697 7.516 -3.607 1.00 93.56 255 ALA A N 1
ATOM 1893 C CA . ALA A 1 255 ? 4.478 6.312 -3.333 1.00 93.56 255 ALA A CA 1
ATOM 1894 C C . ALA A 1 255 ? 4.601 5.418 -4.580 1.00 93.56 255 ALA A C 1
ATOM 1896 O O . ALA A 1 255 ? 5.703 5.013 -4.940 1.00 93.56 255 ALA A O 1
ATOM 1897 N N . ASN A 1 256 ? 3.494 5.184 -5.292 1.00 95.62 256 ASN A N 1
ATOM 1898 C CA . ASN A 1 256 ? 3.494 4.410 -6.532 1.00 95.62 256 ASN A CA 1
ATOM 1899 C C . ASN A 1 256 ? 4.386 5.041 -7.610 1.00 95.62 256 ASN A C 1
ATOM 1901 O O . ASN A 1 256 ? 5.168 4.337 -8.240 1.00 95.62 256 ASN A O 1
ATOM 1905 N N . PHE A 1 257 ? 4.309 6.362 -7.800 1.00 97.69 257 PHE A N 1
ATOM 1906 C CA . PHE A 1 257 ? 5.171 7.073 -8.741 1.00 97.69 257 PHE A CA 1
ATOM 1907 C C . PHE A 1 257 ? 6.651 6.886 -8.400 1.00 97.69 257 PHE A C 1
ATOM 1909 O O . PHE A 1 257 ? 7.439 6.607 -9.300 1.00 97.69 257 PHE A O 1
ATOM 1916 N N . GLN A 1 258 ? 7.019 6.945 -7.116 1.00 96.38 258 GLN A N 1
ATOM 1917 C CA . GLN A 1 258 ? 8.395 6.700 -6.685 1.00 96.38 258 GLN A CA 1
ATOM 1918 C C . GLN A 1 258 ? 8.861 5.270 -7.008 1.00 96.38 258 GLN A C 1
ATOM 1920 O O . GLN A 1 258 ? 9.970 5.089 -7.507 1.00 96.38 258 GLN A O 1
ATOM 1925 N N . THR A 1 259 ? 8.017 4.259 -6.774 1.00 94.12 259 THR A N 1
ATOM 1926 C CA . THR A 1 259 ? 8.310 2.864 -7.152 1.00 94.12 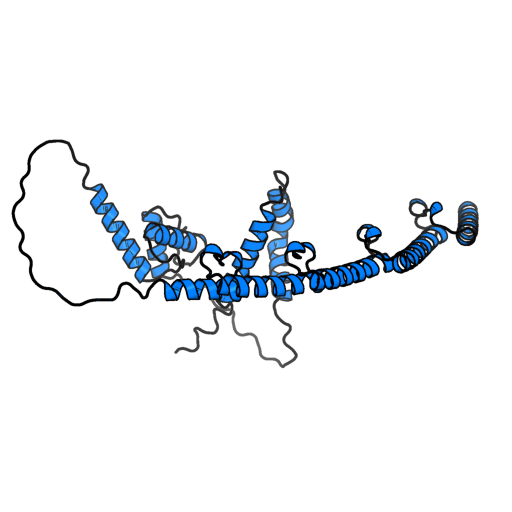259 THR A CA 1
ATOM 1927 C C . THR A 1 259 ? 8.479 2.706 -8.663 1.00 94.12 259 THR A C 1
ATOM 1929 O O . THR A 1 259 ? 9.382 2.009 -9.118 1.00 94.12 259 THR A O 1
ATOM 1932 N N . CYS A 1 260 ? 7.627 3.365 -9.448 1.00 96.69 260 CYS A N 1
ATOM 1933 C CA . CYS A 1 260 ? 7.690 3.323 -10.903 1.00 96.69 260 CYS A CA 1
ATOM 1934 C C . CYS A 1 260 ? 8.942 4.013 -11.458 1.00 96.69 260 CYS A C 1
ATOM 1936 O O . CYS A 1 260 ? 9.597 3.476 -12.346 1.00 96.69 260 CYS A O 1
ATOM 1938 N N . ILE A 1 261 ? 9.275 5.207 -10.955 1.00 97.62 261 ILE A N 1
ATOM 1939 C CA . ILE A 1 261 ? 10.364 6.021 -11.504 1.00 97.62 261 ILE A CA 1
ATOM 1940 C C . ILE A 1 261 ? 11.747 5.483 -11.123 1.00 97.62 261 ILE A C 1
ATOM 1942 O O . ILE A 1 261 ? 12.694 5.703 -11.875 1.00 97.62 261 ILE A O 1
ATOM 1946 N N . SER A 1 262 ? 11.875 4.780 -9.987 1.00 96.00 262 SER A N 1
ATOM 1947 C CA . SER A 1 262 ? 13.151 4.170 -9.595 1.00 96.00 262 SER A CA 1
ATOM 1948 C C . SER A 1 262 ? 13.515 2.986 -10.491 1.00 96.00 262 SER A C 1
ATOM 1950 O O . SER A 1 262 ? 14.684 2.791 -10.805 1.00 96.00 262 SER A O 1
ATOM 1952 N N . GLY A 1 263 ? 12.513 2.223 -10.941 1.00 91.12 263 GLY A N 1
ATOM 1953 C CA . GLY A 1 263 ? 12.709 1.055 -11.798 1.00 91.12 263 GLY A CA 1
ATOM 1954 C C . GLY A 1 263 ? 13.233 -0.189 -11.071 1.00 91.12 263 GLY A C 1
ATOM 1955 O O . GLY A 1 263 ? 13.401 -1.222 -11.714 1.00 91.12 263 GLY A O 1
ATOM 1956 N N . ASP A 1 264 ? 13.436 -0.134 -9.750 1.00 91.69 264 ASP A N 1
ATOM 1957 C CA . ASP A 1 264 ? 13.959 -1.262 -8.958 1.00 91.69 264 ASP A CA 1
ATOM 1958 C C . ASP A 1 264 ? 12.954 -2.417 -8.859 1.00 91.69 264 ASP A C 1
ATOM 1960 O O . ASP A 1 264 ? 13.326 -3.590 -8.804 1.00 91.69 264 ASP A O 1
ATOM 1964 N N . TYR A 1 265 ? 11.657 -2.086 -8.863 1.00 87.06 265 TYR A N 1
ATOM 1965 C CA . TYR A 1 265 ? 10.563 -3.049 -8.739 1.00 87.06 265 TYR A CA 1
ATOM 1966 C C . TYR A 1 265 ? 9.480 -2.818 -9.806 1.00 87.06 265 TYR A C 1
ATOM 1968 O O . TYR A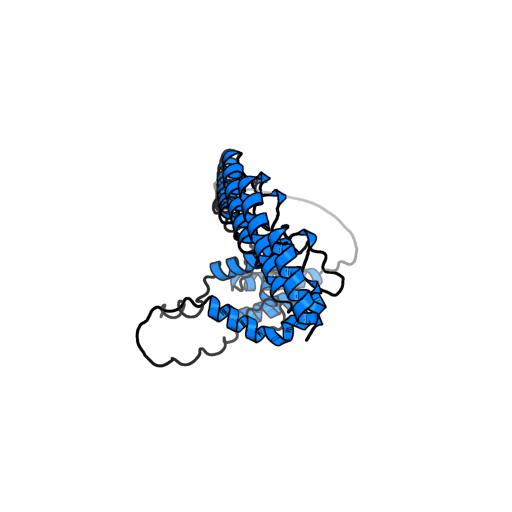 1 265 ? 8.360 -2.416 -9.473 1.00 87.06 265 TYR A O 1
ATOM 1976 N N . PRO A 1 266 ? 9.756 -3.096 -11.098 1.00 85.38 266 PRO A N 1
ATOM 1977 C CA . PRO A 1 266 ? 8.824 -2.795 -12.191 1.00 85.38 266 PRO A CA 1
ATOM 1978 C C . PRO A 1 266 ? 7.463 -3.490 -12.053 1.00 85.38 266 PRO A C 1
ATOM 1980 O O . PRO A 1 266 ? 6.445 -2.958 -12.477 1.00 85.38 266 PRO A O 1
ATOM 1983 N N . SER A 1 267 ? 7.427 -4.667 -11.422 1.00 89.81 267 SER A N 1
ATOM 1984 C CA . SER A 1 267 ? 6.200 -5.433 -11.163 1.00 89.81 267 SER A CA 1
ATOM 1985 C C . SER A 1 267 ? 5.297 -4.815 -10.091 1.00 89.81 267 SER A C 1
ATOM 1987 O O . SER A 1 267 ? 4.118 -5.160 -10.021 1.00 89.81 267 SER A O 1
ATOM 1989 N N . LEU A 1 268 ? 5.832 -3.918 -9.257 1.00 89.88 268 LEU A N 1
ATOM 1990 C CA . LEU A 1 268 ? 5.079 -3.196 -8.231 1.00 89.88 268 LEU A CA 1
ATOM 1991 C C . LEU A 1 268 ? 4.557 -1.843 -8.727 1.00 89.88 268 LEU A C 1
ATOM 1993 O O . LEU A 1 268 ? 3.702 -1.251 -8.069 1.00 89.88 268 LEU A O 1
ATOM 1997 N N . CYS A 1 269 ? 5.035 -1.367 -9.879 1.00 94.38 269 CYS A N 1
ATOM 1998 C CA . CYS A 1 269 ? 4.519 -0.162 -10.507 1.00 94.38 269 CYS A CA 1
ATOM 1999 C C . CYS A 1 269 ? 3.087 -0.389 -11.006 1.00 94.38 269 CYS A C 1
ATOM 2001 O O . CYS A 1 269 ? 2.832 -1.223 -11.876 1.00 94.38 269 CYS A O 1
ATOM 2003 N N . LYS A 1 270 ? 2.137 0.379 -10.472 1.00 96.06 270 LYS A N 1
ATOM 2004 C CA . LYS A 1 270 ? 0.747 0.386 -10.933 1.00 96.06 270 LYS A CA 1
ATOM 2005 C C . LYS A 1 270 ? 0.536 1.584 -11.850 1.00 96.06 270 LYS A C 1
ATOM 2007 O O . LYS A 1 270 ? 0.224 2.680 -11.380 1.00 96.06 270 LYS A O 1
ATOM 2012 N N . HIS A 1 271 ? 0.694 1.402 -13.163 1.00 96.00 271 HIS A N 1
ATOM 2013 C CA . HIS A 1 271 ? 0.556 2.498 -14.139 1.00 96.00 271 HIS A CA 1
ATOM 2014 C C . HIS A 1 271 ? -0.816 3.179 -14.098 1.00 96.00 271 HIS A C 1
ATOM 2016 O O . HIS A 1 271 ? -0.912 4.373 -14.359 1.00 96.00 271 HIS A O 1
ATOM 2022 N N . ASN A 1 272 ? -1.871 2.462 -13.702 1.00 96.81 272 ASN A N 1
ATOM 2023 C CA . ASN A 1 272 ? -3.221 3.012 -13.563 1.00 96.81 272 ASN A CA 1
ATOM 2024 C C . ASN A 1 272 ? -3.383 4.004 -12.395 1.00 96.81 272 ASN A C 1
ATOM 2026 O O . ASN A 1 272 ? -4.411 4.671 -12.322 1.00 96.81 272 ASN A O 1
ATOM 2030 N N . LEU A 1 273 ? -2.413 4.090 -11.477 1.00 96.44 273 LEU A N 1
ATOM 2031 C CA . LEU A 1 273 ? -2.416 5.082 -10.397 1.00 96.44 273 LEU A CA 1
ATOM 2032 C C . LEU A 1 273 ? -1.683 6.375 -10.771 1.00 96.44 273 LEU A C 1
ATOM 2034 O O . LEU A 1 273 ? -1.781 7.351 -10.032 1.00 96.44 273 LEU A O 1
ATOM 2038 N N . LEU A 1 274 ? -0.952 6.396 -11.887 1.00 97.75 274 LEU A N 1
ATOM 2039 C CA . LEU A 1 274 ? -0.179 7.556 -12.321 1.00 97.75 274 LEU A CA 1
ATOM 2040 C C . LEU A 1 274 ? -1.082 8.613 -12.967 1.00 97.75 274 LEU A C 1
ATOM 2042 O O . LEU A 1 274 ? -2.008 8.303 -13.716 1.00 97.75 274 LEU A O 1
ATOM 2046 N N . THR A 1 275 ? -0.769 9.885 -12.737 1.00 97.81 275 THR A N 1
ATOM 2047 C CA . THR A 1 275 ? -1.271 10.974 -13.583 1.00 97.81 275 THR A CA 1
ATOM 2048 C C . THR A 1 275 ? -0.660 10.892 -14.990 1.00 97.81 275 THR A C 1
ATOM 2050 O O . THR A 1 275 ? 0.412 10.308 -15.162 1.00 97.81 275 THR A O 1
ATOM 2053 N N . PRO A 1 276 ? -1.256 11.536 -16.012 1.00 98.38 276 PRO A N 1
ATOM 2054 C CA . PRO A 1 276 ? -0.681 11.556 -17.363 1.00 98.38 276 PRO A CA 1
ATOM 2055 C C . PRO A 1 276 ? 0.762 12.092 -17.427 1.00 98.38 276 PRO A C 1
ATOM 2057 O O . PRO A 1 276 ? 1.593 11.584 -18.183 1.00 98.38 276 PRO A O 1
ATOM 2060 N N . SER A 1 277 ? 1.082 13.095 -16.601 1.00 98.19 277 SER A N 1
ATOM 2061 C CA . SER A 1 277 ? 2.440 13.646 -16.501 1.00 98.19 277 SER A CA 1
ATOM 2062 C C . SER A 1 277 ? 3.412 12.649 -15.859 1.00 98.19 277 SER A C 1
ATOM 2064 O O . SER A 1 277 ? 4.494 12.409 -16.393 1.00 98.19 277 SER A O 1
ATOM 2066 N N . GLU A 1 278 ? 3.016 12.015 -14.752 1.00 98.50 278 GLU A N 1
ATOM 2067 C CA . GLU A 1 278 ? 3.814 10.975 -14.086 1.00 98.50 278 GLU A CA 1
ATOM 2068 C C . GLU A 1 278 ? 4.035 9.762 -15.006 1.00 98.50 278 GLU A C 1
ATOM 2070 O O . GLU A 1 278 ? 5.157 9.278 -15.120 1.00 98.50 278 GLU A O 1
ATOM 2075 N N . ALA A 1 279 ? 3.007 9.318 -15.735 1.00 98.25 279 ALA A N 1
ATOM 2076 C CA . ALA A 1 279 ? 3.106 8.224 -16.701 1.00 98.25 279 ALA A CA 1
ATOM 2077 C C . ALA A 1 279 ? 4.106 8.529 -17.826 1.00 98.25 279 ALA A C 1
ATOM 2079 O O . ALA A 1 279 ? 4.884 7.661 -18.216 1.00 98.25 279 ALA A O 1
ATOM 2080 N N . THR A 1 280 ? 4.143 9.775 -18.307 1.00 98.06 280 THR A N 1
ATOM 2081 C CA . THR A 1 280 ? 5.123 10.212 -19.315 1.00 98.06 280 THR A CA 1
ATOM 2082 C C . THR A 1 280 ? 6.555 10.148 -18.772 1.00 98.06 280 THR A C 1
ATOM 2084 O O . THR A 1 280 ? 7.467 9.704 -19.473 1.00 98.06 280 THR A O 1
ATOM 2087 N N . GLN A 1 281 ? 6.762 10.552 -17.515 1.00 98.25 281 GLN A N 1
ATOM 2088 C CA . GLN A 1 281 ? 8.068 10.483 -16.852 1.00 98.25 281 GLN A CA 1
ATOM 2089 C C . GLN A 1 281 ? 8.522 9.035 -16.634 1.00 98.25 281 GLN A C 1
ATOM 2091 O O . GLN A 1 281 ? 9.659 8.696 -16.964 1.00 98.25 281 GLN A O 1
ATOM 2096 N N . VAL A 1 282 ? 7.624 8.172 -16.149 1.00 98.19 282 VAL A N 1
ATOM 2097 C CA . VAL A 1 282 ? 7.888 6.738 -15.952 1.00 98.19 282 VAL A CA 1
ATOM 2098 C C . VAL A 1 282 ? 8.212 6.058 -17.279 1.00 98.19 282 VAL A C 1
ATOM 2100 O O . VAL A 1 282 ? 9.248 5.413 -17.381 1.00 98.19 282 VAL A O 1
ATOM 2103 N N . ALA A 1 283 ? 7.424 6.285 -18.334 1.00 96.44 283 ALA A N 1
ATOM 2104 C CA . ALA A 1 283 ? 7.692 5.712 -19.655 1.00 96.44 283 ALA A CA 1
ATOM 2105 C C . ALA A 1 283 ? 9.054 6.153 -20.224 1.00 96.44 283 ALA A C 1
ATOM 2107 O O . ALA A 1 283 ? 9.739 5.388 -20.906 1.00 96.44 283 ALA A O 1
ATOM 2108 N N . ALA A 1 284 ? 9.483 7.390 -19.944 1.00 96.38 284 ALA A N 1
ATOM 2109 C CA . ALA A 1 284 ? 10.816 7.853 -20.313 1.00 96.38 284 ALA A CA 1
ATOM 2110 C C . ALA A 1 284 ? 11.927 7.154 -19.510 1.00 96.38 284 ALA A C 1
ATOM 2112 O O . ALA A 1 284 ? 12.961 6.824 -20.092 1.00 96.38 284 ALA A O 1
ATOM 2113 N N . ALA A 1 285 ? 11.731 6.913 -18.210 1.00 96.56 285 ALA A N 1
ATOM 2114 C CA . ALA A 1 285 ? 12.678 6.179 -17.370 1.00 96.56 285 ALA A CA 1
ATOM 2115 C C . ALA A 1 285 ? 12.777 4.697 -17.774 1.00 96.56 285 ALA A C 1
ATOM 2117 O O . ALA A 1 285 ? 13.879 4.200 -18.005 1.00 96.56 285 ALA A O 1
ATOM 2118 N N . GLU A 1 286 ? 11.640 4.026 -17.965 1.00 95.69 286 GLU A N 1
ATOM 2119 C CA . GLU A 1 286 ? 11.559 2.636 -18.428 1.00 95.69 286 GLU A CA 1
ATOM 2120 C C . GLU A 1 286 ? 12.245 2.453 -19.787 1.00 95.69 286 GLU A C 1
ATOM 2122 O O . GLU A 1 286 ? 13.048 1.534 -19.963 1.00 95.69 286 GLU A O 1
ATOM 2127 N N . ARG A 1 287 ? 12.001 3.364 -20.742 1.00 96.19 287 ARG A N 1
ATOM 2128 C CA . ARG A 1 287 ? 12.686 3.347 -22.043 1.00 96.19 287 ARG A CA 1
ATOM 2129 C C . ARG A 1 287 ? 14.197 3.494 -21.898 1.00 96.19 287 ARG A C 1
ATOM 2131 O O . ARG A 1 287 ? 14.934 2.745 -22.533 1.00 96.19 287 ARG A O 1
ATOM 2138 N N . ARG A 1 288 ? 14.668 4.429 -21.064 1.00 95.56 288 ARG A N 1
ATOM 2139 C CA . ARG A 1 288 ? 16.108 4.635 -20.823 1.00 95.56 288 ARG A CA 1
ATOM 2140 C C . ARG A 1 288 ? 16.765 3.381 -20.240 1.00 95.56 288 ARG A C 1
ATOM 2142 O O . ARG A 1 288 ? 17.830 2.995 -20.716 1.00 95.56 288 ARG A O 1
ATOM 2149 N N . ALA A 1 289 ? 16.128 2.729 -19.267 1.00 94.88 289 ALA A N 1
ATOM 2150 C CA . ALA A 1 289 ? 16.621 1.483 -18.677 1.00 94.88 289 ALA A CA 1
ATOM 2151 C C . ALA A 1 289 ? 16.642 0.328 -19.697 1.00 94.88 289 ALA A C 1
ATOM 2153 O O . ALA A 1 289 ? 17.624 -0.414 -19.798 1.00 94.88 289 ALA A O 1
ATOM 2154 N N . ASN A 1 290 ? 15.596 0.212 -20.522 1.00 96.00 290 ASN A N 1
ATOM 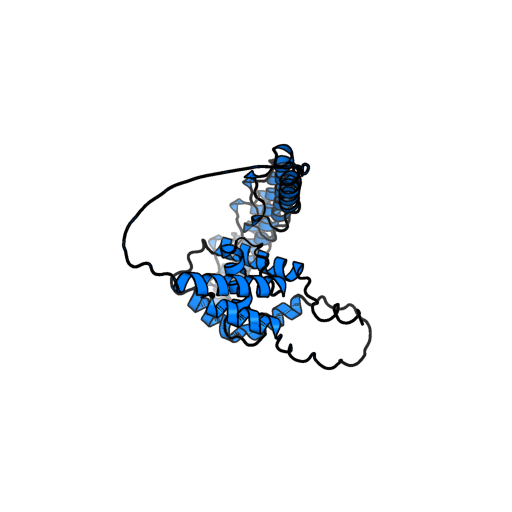2155 C CA . ASN A 1 290 ? 15.556 -0.761 -21.611 1.00 96.00 290 ASN A CA 1
ATOM 2156 C C . ASN A 1 290 ? 16.666 -0.505 -22.641 1.00 96.00 290 ASN A C 1
ATOM 2158 O O . ASN A 1 290 ? 17.366 -1.436 -23.026 1.00 96.00 290 ASN A O 1
ATOM 2162 N N . PHE A 1 291 ? 16.881 0.751 -23.043 1.00 97.50 291 PHE A N 1
ATOM 2163 C CA . PHE A 1 291 ? 17.965 1.115 -23.955 1.00 97.50 291 PHE A CA 1
ATOM 2164 C C . PHE A 1 291 ? 19.340 0.733 -23.399 1.00 97.50 291 PHE A C 1
ATOM 2166 O O . PHE A 1 291 ? 20.151 0.180 -24.137 1.00 97.50 291 PHE A O 1
ATOM 2173 N N . GLN A 1 292 ? 19.593 0.958 -22.105 1.00 96.19 292 GLN A N 1
ATOM 2174 C CA . GLN A 1 292 ? 20.836 0.522 -21.457 1.00 96.19 292 GLN A CA 1
ATOM 2175 C C . GLN A 1 292 ? 21.015 -1.001 -21.501 1.00 96.19 292 GLN A C 1
ATOM 2177 O O . GLN A 1 292 ? 22.096 -1.477 -21.836 1.00 96.19 292 GLN A O 1
ATOM 2182 N N . THR A 1 293 ? 19.947 -1.757 -21.237 1.00 95.31 293 THR A N 1
ATOM 2183 C CA . THR A 1 293 ? 19.957 -3.229 -21.326 1.00 95.31 293 THR A CA 1
ATOM 2184 C C . THR A 1 293 ? 20.275 -3.700 -22.748 1.00 95.31 293 THR A C 1
ATOM 2186 O O . THR A 1 293 ? 21.076 -4.609 -22.948 1.00 95.31 293 THR A O 1
ATOM 2189 N N . CYS A 1 294 ? 19.677 -3.053 -23.749 1.00 97.06 294 CYS A N 1
ATOM 2190 C CA . CYS A 1 294 ? 19.902 -3.367 -25.154 1.00 97.06 294 CYS A CA 1
ATOM 2191 C C . CYS A 1 294 ? 21.323 -3.019 -25.621 1.00 97.06 294 CYS A C 1
ATOM 2193 O O . CYS A 1 294 ? 21.956 -3.810 -26.313 1.00 97.06 294 CYS A O 1
ATOM 2195 N N . ILE A 1 295 ? 21.830 -1.832 -25.266 1.00 97.44 295 ILE A N 1
ATOM 2196 C CA . ILE A 1 295 ? 23.117 -1.340 -25.774 1.00 97.44 295 ILE A CA 1
ATOM 2197 C C . ILE A 1 295 ? 24.314 -2.037 -25.119 1.00 97.44 295 ILE A C 1
ATOM 2199 O O . ILE A 1 295 ? 25.372 -2.099 -25.742 1.00 97.44 295 ILE A O 1
ATOM 2203 N N . SER A 1 296 ? 24.169 -2.548 -23.888 1.00 95.62 296 SER A N 1
ATOM 2204 C CA . SER A 1 296 ? 25.250 -3.290 -23.229 1.00 95.62 296 SER A CA 1
ATOM 2205 C C . SER A 1 296 ? 25.481 -4.650 -23.887 1.00 95.62 296 SER A C 1
ATOM 2207 O O . SER A 1 296 ? 26.621 -5.084 -24.021 1.00 95.62 296 SER A O 1
ATOM 2209 N N . GLY A 1 297 ? 24.405 -5.295 -24.352 1.00 92.69 297 GLY A N 1
ATOM 2210 C CA . GLY A 1 297 ? 24.454 -6.618 -24.971 1.00 92.69 297 GLY A CA 1
ATOM 2211 C C . GLY A 1 297 ? 24.649 -7.771 -23.979 1.00 92.69 297 GLY A C 1
ATOM 2212 O O . GLY A 1 297 ? 24.696 -8.920 -24.410 1.00 92.69 297 GLY A O 1
ATOM 2213 N N . ASP A 1 298 ? 24.714 -7.497 -22.671 1.00 94.06 298 ASP A N 1
ATOM 2214 C CA . ASP A 1 298 ? 24.925 -8.521 -21.633 1.00 94.06 298 ASP A CA 1
ATOM 2215 C C . ASP A 1 298 ? 23.702 -9.435 -21.468 1.00 94.06 298 ASP A C 1
ATOM 2217 O O . ASP A 1 298 ? 23.829 -10.621 -21.166 1.00 94.06 298 ASP A O 1
ATOM 2221 N N . TYR A 1 299 ? 22.504 -8.886 -21.704 1.00 90.69 299 TYR A N 1
ATOM 2222 C CA . TYR A 1 299 ? 21.230 -9.594 -21.566 1.00 90.69 299 TYR A CA 1
ATOM 2223 C C . TYR A 1 299 ? 20.319 -9.380 -22.789 1.00 90.69 299 TYR A C 1
ATOM 2225 O O . TYR A 1 299 ? 19.271 -8.736 -22.676 1.00 90.69 299 TYR A O 1
ATOM 2233 N N . PRO A 1 300 ? 20.658 -9.936 -23.971 1.00 88.94 300 PRO A N 1
ATOM 2234 C CA . PRO A 1 300 ? 19.914 -9.685 -25.211 1.00 88.94 300 PRO A CA 1
ATOM 2235 C C . PRO A 1 300 ? 18.442 -10.112 -25.144 1.00 88.94 300 PRO A C 1
ATOM 2237 O O . PRO A 1 300 ? 17.582 -9.476 -25.742 1.00 88.94 300 PRO A O 1
ATOM 2240 N N . SER A 1 301 ? 18.125 -11.159 -24.375 1.00 93.00 301 SER A N 1
ATOM 2241 C CA . SER A 1 301 ? 16.748 -11.635 -24.176 1.00 93.00 301 SER A CA 1
ATOM 2242 C C . SER A 1 301 ? 15.871 -10.672 -23.370 1.00 93.00 301 SER A C 1
ATOM 2244 O O . SER A 1 301 ? 14.646 -10.772 -23.428 1.00 93.00 301 SER A O 1
ATOM 2246 N N . LEU A 1 302 ? 16.478 -9.749 -22.616 1.00 92.75 302 LEU A N 1
ATOM 2247 C CA . LEU A 1 302 ? 15.772 -8.728 -21.843 1.00 92.75 302 LEU A CA 1
ATOM 2248 C C . LEU A 1 302 ? 15.593 -7.422 -22.627 1.00 92.75 302 LEU A C 1
ATOM 2250 O O . LEU A 1 302 ? 14.804 -6.573 -22.210 1.00 92.75 302 LEU A O 1
ATOM 2254 N N . CYS A 1 303 ? 16.273 -7.267 -23.767 1.00 95.69 303 CYS A N 1
ATOM 2255 C CA . CYS A 1 303 ? 16.093 -6.120 -24.643 1.00 95.69 303 CYS A CA 1
ATOM 2256 C C . CYS A 1 303 ? 14.714 -6.159 -25.312 1.00 95.69 303 CYS A C 1
ATOM 2258 O O . CYS A 1 303 ? 14.416 -7.013 -26.149 1.00 95.69 303 CYS A O 1
ATOM 2260 N N . LYS A 1 304 ? 13.864 -5.184 -24.986 1.00 96.44 304 LYS A N 1
ATOM 2261 C CA . LYS A 1 304 ? 12.574 -4.995 -25.652 1.00 96.44 304 LYS A CA 1
ATOM 2262 C C . LYS A 1 304 ? 12.721 -3.919 -26.720 1.00 96.44 304 LYS A C 1
ATOM 2264 O O . LYS A 1 304 ? 12.538 -2.735 -26.443 1.00 96.44 304 LYS A O 1
ATOM 2269 N N . HIS A 1 305 ? 13.014 -4.315 -27.957 1.00 95.44 305 HIS A N 1
ATOM 2270 C CA . HIS A 1 305 ? 13.163 -3.366 -29.072 1.00 95.44 305 HIS A CA 1
ATOM 2271 C C . HIS A 1 305 ? 11.924 -2.489 -29.295 1.00 95.44 305 HIS A C 1
ATOM 2273 O O . HIS A 1 305 ? 12.057 -1.341 -29.704 1.00 95.44 305 HIS A O 1
ATOM 2279 N N . SER A 1 306 ? 10.728 -2.990 -28.967 1.00 96.00 306 SER A N 1
ATOM 2280 C CA . SER A 1 306 ? 9.475 -2.233 -29.063 1.00 96.00 306 SER A CA 1
ATOM 2281 C C . SER A 1 306 ? 9.403 -1.014 -28.137 1.00 96.00 306 SER A C 1
ATOM 2283 O O . SER A 1 306 ? 8.531 -0.173 -28.325 1.00 96.00 306 SER A O 1
ATOM 2285 N N . LEU A 1 307 ? 10.268 -0.927 -27.119 1.00 95.19 307 LEU A N 1
ATOM 2286 C CA . LEU A 1 307 ? 10.326 0.215 -26.202 1.00 95.19 307 LEU A CA 1
ATOM 2287 C C . LEU A 1 307 ? 11.334 1.282 -26.642 1.00 95.19 307 LEU A C 1
ATOM 2289 O O . LEU A 1 307 ? 11.333 2.366 -26.065 1.00 95.19 307 LEU A O 1
ATOM 2293 N N . LEU A 1 308 ? 12.184 0.998 -27.632 1.00 96.31 308 LEU A N 1
ATOM 2294 C CA . LEU A 1 308 ? 13.187 1.939 -28.128 1.00 96.31 308 LEU A CA 1
ATOM 2295 C C . LEU A 1 308 ? 12.550 2.965 -29.065 1.00 96.31 308 LEU A C 1
ATOM 2297 O O . LEU A 1 308 ? 11.679 2.636 -29.871 1.00 96.31 308 LEU A O 1
ATOM 2301 N N . ASN A 1 309 ? 13.024 4.208 -29.008 1.00 95.19 309 ASN A N 1
ATOM 2302 C CA . ASN A 1 309 ? 12.754 5.160 -30.085 1.00 95.19 309 ASN A CA 1
ATOM 2303 C C . ASN A 1 309 ? 13.658 4.889 -31.307 1.00 95.19 309 ASN A C 1
ATOM 2305 O O . ASN A 1 309 ? 14.564 4.058 -31.259 1.00 95.19 309 ASN A O 1
ATOM 2309 N N . ALA A 1 310 ? 13.419 5.596 -32.416 1.00 96.44 310 ALA A N 1
ATOM 2310 C CA . ALA A 1 310 ? 14.141 5.369 -33.671 1.00 96.44 310 ALA A CA 1
ATOM 2311 C C . ALA A 1 310 ? 15.668 5.562 -33.551 1.00 96.44 310 ALA A C 1
ATOM 2313 O O . ALA A 1 310 ? 16.434 4.792 -34.128 1.00 96.44 310 ALA A O 1
ATOM 2314 N N . GLU A 1 311 ? 16.113 6.560 -32.784 1.00 96.69 311 GLU A N 1
ATOM 2315 C CA . GLU A 1 311 ? 17.537 6.843 -32.576 1.00 96.69 311 GLU A CA 1
ATOM 2316 C C . GLU A 1 311 ? 18.197 5.765 -31.704 1.00 96.69 311 GLU A C 1
ATOM 2318 O O . GLU A 1 311 ? 19.250 5.222 -32.045 1.00 96.69 311 GLU A O 1
ATOM 2323 N N . GLU A 1 312 ? 17.550 5.409 -30.595 1.00 97.75 312 GLU A N 1
ATOM 2324 C CA . GLU A 1 312 ? 17.978 4.345 -29.688 1.00 97.75 312 GLU A CA 1
ATOM 2325 C C . GLU A 1 312 ? 18.072 2.996 -30.421 1.00 97.75 312 GLU A C 1
ATOM 2327 O O . GLU A 1 312 ? 19.077 2.293 -30.299 1.00 97.75 312 GLU A O 1
ATOM 2332 N N . ALA A 1 313 ? 17.074 2.657 -31.241 1.00 97.31 313 ALA A N 1
ATOM 2333 C CA . ALA A 1 313 ? 17.050 1.427 -32.027 1.00 97.31 313 ALA A CA 1
ATOM 2334 C C . ALA A 1 313 ? 18.204 1.353 -33.038 1.00 97.31 313 ALA A C 1
ATOM 2336 O O . ALA A 1 313 ? 18.832 0.302 -33.170 1.00 97.31 313 ALA A O 1
ATOM 2337 N N . ALA A 1 314 ? 18.533 2.461 -33.713 1.00 97.81 314 ALA A N 1
ATOM 2338 C CA . ALA A 1 314 ? 19.658 2.511 -34.646 1.00 97.81 314 ALA A CA 1
ATOM 2339 C C . ALA A 1 314 ? 20.999 2.243 -33.942 1.00 97.81 314 ALA A C 1
ATOM 2341 O O . ALA A 1 314 ? 21.823 1.469 -34.438 1.00 97.81 314 ALA A O 1
ATOM 2342 N N . ARG A 1 315 ? 21.194 2.830 -32.754 1.00 97.75 315 ARG A N 1
ATOM 2343 C CA . ARG A 1 315 ? 22.403 2.632 -31.938 1.00 97.75 315 ARG A CA 1
ATOM 2344 C C . ARG A 1 315 ? 22.531 1.195 -31.436 1.00 97.75 315 ARG A C 1
ATOM 2346 O O . ARG A 1 315 ? 23.618 0.625 -31.512 1.00 97.75 315 ARG A O 1
ATOM 2353 N N . VAL A 1 316 ? 21.434 0.602 -30.963 1.00 97.56 316 VAL A N 1
ATOM 2354 C CA . VAL A 1 316 ? 21.400 -0.811 -30.544 1.00 97.56 316 VAL A CA 1
ATOM 2355 C C . VAL A 1 316 ? 21.716 -1.727 -31.725 1.00 97.56 316 VAL A C 1
ATOM 2357 O O . VAL A 1 316 ? 22.607 -2.563 -31.619 1.00 97.56 316 VAL A O 1
ATOM 2360 N N . ALA A 1 317 ? 21.084 -1.519 -32.883 1.00 96.50 317 ALA A N 1
ATOM 2361 C CA . ALA A 1 317 ? 21.328 -2.333 -34.075 1.00 96.50 317 ALA A CA 1
ATOM 2362 C C . ALA A 1 317 ? 22.788 -2.256 -34.560 1.00 96.50 317 ALA A C 1
ATOM 2364 O O . ALA A 1 317 ? 23.336 -3.222 -35.094 1.00 96.50 317 ALA A O 1
ATOM 2365 N N . GLU A 1 318 ? 23.451 -1.110 -34.400 1.00 96.50 318 GLU A N 1
ATOM 2366 C CA . GLU A 1 318 ? 24.884 -1.001 -34.663 1.00 96.50 318 GLU A CA 1
ATOM 2367 C C . GLU A 1 318 ? 25.731 -1.782 -33.648 1.00 96.50 318 GLU A C 1
ATOM 2369 O O . GLU A 1 318 ? 26.633 -2.517 -34.059 1.00 96.50 318 GLU A O 1
ATOM 2374 N N . ALA A 1 319 ? 25.440 -1.660 -32.351 1.00 95.38 319 ALA A N 1
ATOM 2375 C CA . ALA A 1 319 ? 26.145 -2.398 -31.303 1.00 95.38 319 ALA A CA 1
ATOM 2376 C C . ALA A 1 319 ? 26.014 -3.920 -31.489 1.00 95.38 319 ALA A C 1
ATOM 2378 O O . ALA A 1 319 ? 27.015 -4.636 -31.453 1.00 95.38 319 ALA A O 1
ATOM 2379 N N . GLU A 1 320 ? 24.812 -4.404 -31.799 1.00 94.50 320 GLU A N 1
ATOM 2380 C CA . GLU A 1 320 ? 24.543 -5.818 -32.068 1.00 94.50 320 GLU A CA 1
ATOM 2381 C C . GLU A 1 320 ? 25.289 -6.334 -33.302 1.00 94.50 320 GLU A C 1
ATOM 2383 O O . GLU A 1 320 ? 25.860 -7.425 -33.266 1.00 94.50 320 GLU A O 1
ATOM 2388 N N . ARG A 1 321 ? 25.341 -5.554 -34.394 1.00 95.12 321 ARG A N 1
ATOM 2389 C CA . ARG A 1 321 ? 26.143 -5.916 -35.575 1.00 95.12 321 ARG A CA 1
ATOM 2390 C C . ARG A 1 321 ? 27.619 -6.046 -35.221 1.00 95.12 321 ARG A C 1
ATOM 2392 O O . ARG A 1 321 ? 28.248 -7.017 -35.623 1.00 95.12 321 ARG A O 1
ATOM 2399 N N . ARG A 1 322 ? 28.166 -5.100 -34.449 1.00 93.69 322 ARG A N 1
ATOM 2400 C CA . ARG A 1 322 ? 29.566 -5.148 -33.999 1.00 93.69 322 ARG A CA 1
ATOM 2401 C C . ARG A 1 322 ? 29.841 -6.367 -33.116 1.00 93.69 322 ARG A C 1
ATOM 2403 O O . ARG A 1 322 ? 30.908 -6.953 -33.248 1.00 93.69 322 ARG A O 1
ATOM 2410 N N . ALA A 1 323 ? 28.900 -6.747 -32.252 1.00 90.50 323 ALA A N 1
ATOM 2411 C CA . ALA A 1 323 ? 29.026 -7.921 -31.391 1.00 90.50 323 ALA A CA 1
ATOM 2412 C C . ALA A 1 323 ? 29.015 -9.242 -32.179 1.00 90.50 323 ALA A C 1
ATOM 2414 O O . ALA A 1 323 ? 29.762 -10.145 -31.834 1.00 90.50 323 ALA A O 1
ATOM 2415 N N . ARG A 1 324 ? 28.225 -9.345 -33.259 1.00 89.38 324 ARG A N 1
ATOM 2416 C CA . ARG A 1 324 ? 28.189 -10.537 -34.136 1.00 89.38 324 ARG A CA 1
ATOM 2417 C C . ARG A 1 324 ? 29.427 -10.698 -35.021 1.00 89.38 324 ARG A C 1
ATOM 2419 O O . ARG A 1 324 ? 29.667 -11.788 -35.524 1.00 89.38 324 ARG A O 1
ATOM 2426 N N . SER A 1 325 ? 30.160 -9.612 -35.254 1.00 89.31 325 SER A N 1
ATOM 2427 C CA . SER A 1 325 ? 31.394 -9.612 -36.048 1.00 89.31 325 SER A CA 1
ATOM 2428 C C . SER A 1 325 ? 32.656 -9.899 -35.222 1.00 89.31 325 SER A C 1
ATOM 2430 O O . SER A 1 325 ? 33.750 -9.858 -35.784 1.00 89.31 325 SER A O 1
ATOM 2432 N N . ARG A 1 326 ? 32.522 -10.115 -33.908 1.00 76.69 326 ARG A N 1
ATOM 2433 C CA . ARG A 1 326 ? 33.595 -10.530 -32.993 1.00 76.69 326 ARG A CA 1
ATOM 2434 C C . ARG A 1 326 ? 33.497 -12.023 -32.724 1.00 76.69 326 ARG A C 1
ATOM 2436 O O . ARG A 1 326 ? 34.577 -12.631 -32.581 1.00 76.69 326 ARG A O 1
#